Protein AF-0000000086686242 (afdb_homodimer)

Secondary structure (DSSP, 8-state):
-EEEEEEEE-HHHHHHHHHS-HHHHHHHHHHHHHHHHHTTTTEEEEEEBPPGGG-EEEE--SSSPEEEES-S-SSS-EEEEEEEEE-SSHHHHHHHHHT--SSSEEEEEEB--/-EEEEEEEE-HHHHHHHHHS-HHHHHHHHHHHHHHHHHTTTTEEEEEEBPPGGG-EEEE--SSSPEEEES-S-SSS-EEEEEEEEE-SSHHHHHHHHHT--SSSEEEEEEB--

Radius of gyration: 17.47 Å; Cα contacts (8 Å, |Δi|>4): 427; chains: 2; bounding box: 37×50×40 Å

Foldseek 3Di:
DKKKKFFKAFPVQVVVLVPDDDVRNVVLVVLQVVLCVVQVVFWPDKDFADDQQQDWDWDDPDPDIDIDGGDPDPHGIDGGMMTMGDDDDVVVVVVSVVSRRGHDDIDMDGDDD/DKKKKFFKAFPVQVVVLVPDDDVVNVVLVVLQVVLCVVQVVFWPDKDFADDQQQDWDWDDPDPDIDIDGGDPDPHGIDGGMMTMGDDDDVVVVVVSVVSRRGHDDIDMDGDDD

Organism: NCBI:txid175570

Sequence (226 aa):
MKYVLLFVETEQFAADLAAMDGPERERAYGRVQQWFMDNHDKITHHAHLMPAESATTVRLEGGEPLVTDGPFVEGKEVVSGYAEIDVADLDEALRIARSWPACPLVEIRPIASMKYVLLFVETEQFAADLAAMDGPERERAYGRVQQWFMDNHDKITHHAHLMPAESATTVRLEGGEPLVTDGPFVEGKEVVSGYAEIDVADLDEALRIARSWPACPLVEIRPIAS

Nearest PDB structures (foldseek):
  1s7i-assembly1_A-2  TM=8.341E-01  e=1.873E-09  Pseudomonas aeruginosa
  6bok-assembly1_RA  TM=3.589E-01  e=1.385E-01  Thermus thermophilus HB27
  4v4i-assembly1_k  TM=2.826E-01  e=4.259E-02  Thermus thermophilus HB27
  8bh7-assembly1_j  TM=3.728E-01  e=3.737E-01  Staphylococcus aureus subsp. aureus NCTC 8325
  6ytf-assembly1_k  TM=3.587E-01  e=4.501E-01  Acinetobacter baumannii ATCC 19606 = CIP 70.34 = JCM 6841

InterPro domains:
  IPR005545 YCII-related [PF03795] (45-108)
  IPR011008 Dimeric alpha-beta barrel [SSF54909] (1-111)

pLDDT: mean 95.78, std 5.11, range [72.69, 98.94]

Solvent-accessible surface area (backbone atoms only — not comparable to full-atom values): 12054 Å² total; per-residue (Å²): 82,46,32,33,38,38,34,27,30,37,55,65,54,53,53,53,57,68,67,43,50,70,70,57,41,49,51,54,52,45,51,50,51,48,51,49,61,76,42,43,92,35,48,79,45,70,50,44,40,48,62,63,81,62,17,34,20,39,34,54,58,86,72,69,67,46,78,41,83,22,55,77,53,86,63,57,60,43,78,41,30,38,36,31,33,55,39,88,45,66,69,54,51,48,55,56,59,70,65,58,78,68,61,44,31,36,30,39,34,45,46,56,128,81,47,32,33,39,39,34,25,29,35,56,65,55,53,51,52,57,69,67,44,50,71,71,57,40,50,52,54,52,45,50,48,52,48,51,50,61,75,40,44,91,34,47,79,46,70,50,42,39,48,61,62,81,64,18,34,18,40,34,54,58,86,72,69,67,46,78,43,82,23,56,77,54,87,63,57,61,43,79,39,29,36,36,32,33,56,41,90,45,69,68,56,51,48,56,55,59,71,65,60,78,70,61,43,31,37,31,38,33,44,48,58,127

Structure (mmCIF, N/CA/C/O backbone):
data_AF-0000000086686242-model_v1
#
loop_
_entity.id
_entity.type
_entity.pdbx_description
1 polymer 'YCII-related domain-containing protein'
#
loop_
_atom_site.group_PDB
_atom_site.id
_atom_site.type_symbol
_atom_site.label_atom_id
_atom_site.label_alt_id
_atom_site.label_comp_id
_atom_site.label_asym_id
_atom_site.label_entity_id
_atom_site.label_seq_id
_atom_site.pdbx_PDB_ins_code
_atom_site.Cartn_x
_atom_site.Cartn_y
_atom_site.Cartn_z
_atom_site.occupancy
_atom_site.B_iso_or_equiv
_atom_site.auth_seq_id
_atom_site.auth_comp_id
_atom_site.auth_asym_id
_atom_site.auth_atom_id
_atom_site.pdbx_PDB_model_num
ATOM 1 N N . MET A 1 1 ? 17.438 -6.191 6.453 1 96.75 1 MET A N 1
ATOM 2 C CA . MET A 1 1 ? 16.797 -5.02 5.871 1 96.75 1 MET A CA 1
ATOM 3 C C . MET A 1 1 ? 15.297 -5.262 5.695 1 96.75 1 MET A C 1
ATOM 5 O O . MET A 1 1 ? 14.875 -6.367 5.355 1 96.75 1 MET A O 1
ATOM 9 N N . LYS A 1 2 ? 14.609 -4.258 5.906 1 98.62 2 LYS A N 1
ATOM 10 C CA . LYS A 1 2 ? 13.156 -4.418 5.855 1 98.62 2 LYS A CA 1
ATOM 11 C C . LYS A 1 2 ? 12.586 -3.82 4.57 1 98.62 2 LYS A C 1
ATOM 13 O O . LYS A 1 2 ? 12.891 -2.678 4.223 1 98.62 2 LYS A O 1
ATOM 18 N N . TYR A 1 3 ? 11.773 -4.648 3.857 1 98.88 3 TYR A N 1
ATOM 19 C CA . TYR A 1 3 ? 11.047 -4.219 2.666 1 98.88 3 TYR A CA 1
ATOM 20 C C . TYR A 1 3 ? 9.562 -4.523 2.793 1 98.88 3 TYR A C 1
ATOM 22 O O . TYR A 1 3 ? 9.164 -5.395 3.572 1 98.88 3 TYR A O 1
ATOM 30 N N . VAL A 1 4 ? 8.852 -3.785 2.084 1 98.94 4 VAL A N 1
ATOM 31 C CA . VAL A 1 4 ? 7.477 -4.215 1.839 1 98.94 4 VAL A CA 1
ATOM 32 C C . VAL A 1 4 ? 7.316 -4.629 0.378 1 98.94 4 VAL A C 1
ATOM 34 O O . VAL A 1 4 ? 7.879 -3.996 -0.518 1 98.94 4 VAL A O 1
ATOM 37 N N . LEU A 1 5 ? 6.656 -5.727 0.17 1 98.94 5 LEU A N 1
ATOM 38 C CA . LEU A 1 5 ? 6.109 -6.117 -1.125 1 98.94 5 LEU A CA 1
ATOM 39 C C . LEU A 1 5 ? 4.66 -5.664 -1.264 1 98.94 5 LEU A C 1
ATOM 41 O O . LEU A 1 5 ? 3.785 -6.141 -0.542 1 98.94 5 LEU A O 1
ATOM 45 N N . LEU A 1 6 ? 4.402 -4.707 -2.125 1 98.81 6 LEU A N 1
ATOM 46 C CA . LEU A 1 6 ? 3.035 -4.367 -2.5 1 98.81 6 LEU A CA 1
ATOM 47 C C . LEU A 1 6 ? 2.559 -5.234 -3.662 1 98.81 6 LEU A C 1
ATOM 49 O O . LEU A 1 6 ? 3.143 -5.199 -4.746 1 98.81 6 LEU A O 1
ATOM 53 N N . PHE A 1 7 ? 1.545 -6.016 -3.393 1 98.56 7 PHE A N 1
ATOM 54 C CA . PHE A 1 7 ? 0.94 -6.82 -4.449 1 98.56 7 PHE A CA 1
ATOM 55 C C . PHE A 1 7 ? -0.099 -6.012 -5.215 1 98.56 7 PHE A C 1
ATOM 57 O O . PHE A 1 7 ? -1.036 -5.473 -4.625 1 98.56 7 PHE A O 1
ATOM 64 N N . VAL A 1 8 ? 0.08 -5.957 -6.539 1 97.25 8 VAL A N 1
ATOM 65 C CA . VAL A 1 8 ? -0.733 -5.07 -7.367 1 97.25 8 VAL A CA 1
ATOM 66 C C . VAL A 1 8 ? -1.504 -5.887 -8.398 1 97.25 8 VAL A C 1
ATOM 68 O O . VAL A 1 8 ? -0.904 -6.582 -9.227 1 97.25 8 VAL A O 1
ATOM 71 N N . GLU A 1 9 ? -2.787 -5.773 -8.312 1 95.94 9 GLU A N 1
ATOM 72 C CA . GLU A 1 9 ? -3.623 -6.484 -9.273 1 95.94 9 GLU A CA 1
ATOM 73 C C . GLU A 1 9 ? -4.113 -5.547 -10.375 1 95.94 9 GLU A C 1
ATOM 75 O O . GLU A 1 9 ? -4.133 -4.328 -10.195 1 95.94 9 GLU A O 1
ATOM 80 N N . THR A 1 10 ? -4.414 -6.141 -11.484 1 93.69 10 THR A N 1
ATOM 81 C CA . THR A 1 10 ? -5.066 -5.445 -12.594 1 93.69 10 THR A CA 1
ATOM 82 C C . THR A 1 10 ? -6.539 -5.824 -12.672 1 93.69 10 THR A C 1
ATOM 84 O O . THR A 1 10 ? -6.961 -6.828 -12.094 1 93.69 10 THR A O 1
ATOM 87 N N . GLU A 1 11 ? -7.215 -4.965 -13.43 1 92 11 GLU A N 1
ATOM 88 C CA . GLU A 1 11 ? -8.617 -5.297 -13.672 1 92 11 GLU A CA 1
ATOM 89 C C . GLU A 1 11 ? -8.758 -6.656 -14.344 1 92 11 GLU A C 1
ATOM 91 O O . GLU A 1 11 ? -9.648 -7.438 -14 1 92 11 GLU A O 1
ATOM 96 N N . GLN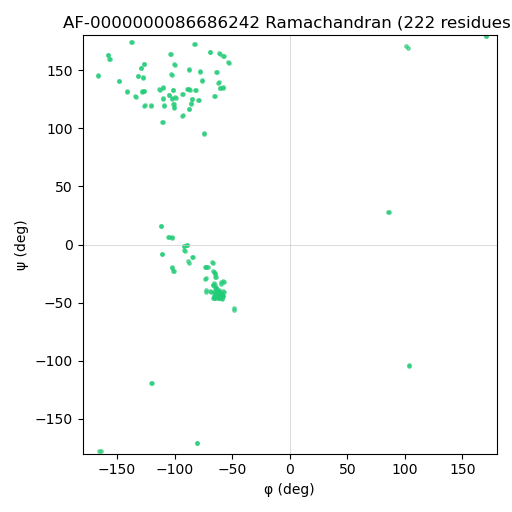 A 1 12 ? -7.91 -6.898 -15.305 1 92.56 12 GLN A N 1
ATOM 97 C CA . GLN A 1 12 ? -7.953 -8.172 -16.016 1 92.56 12 GLN A CA 1
ATOM 98 C C . GLN A 1 12 ? -7.684 -9.336 -15.062 1 92.56 12 GLN A C 1
ATOM 100 O O . GLN A 1 12 ? -8.367 -10.359 -15.125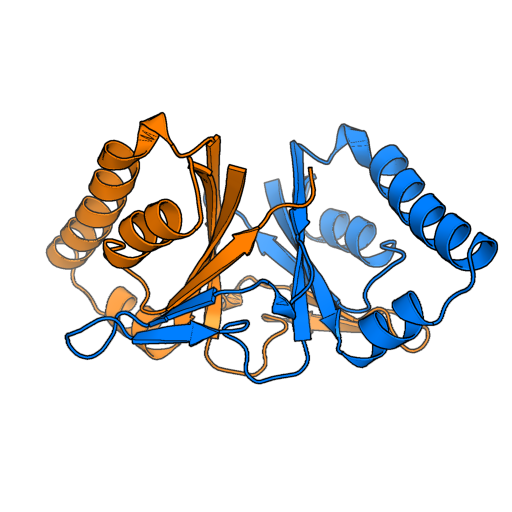 1 92.56 12 GLN A O 1
ATOM 105 N N . PHE A 1 13 ? -6.707 -9.211 -14.234 1 94.31 13 PHE A N 1
ATOM 106 C CA . PHE A 1 13 ? -6.402 -10.266 -13.281 1 94.31 13 PHE A CA 1
ATOM 107 C C . PHE A 1 13 ? -7.602 -10.547 -12.383 1 94.31 13 PHE A C 1
ATOM 109 O O . PHE A 1 13 ? -7.965 -11.711 -12.172 1 94.31 13 PHE A O 1
ATOM 116 N N . ALA A 1 14 ? -8.172 -9.5 -11.883 1 93.56 14 ALA A N 1
ATOM 117 C CA . ALA A 1 14 ? -9.336 -9.648 -11.023 1 93.56 14 ALA A CA 1
ATOM 118 C C . ALA A 1 14 ? -10.477 -10.352 -11.75 1 93.56 14 ALA A C 1
ATOM 120 O O . ALA A 1 14 ? -11.141 -11.219 -11.188 1 93.56 14 ALA A O 1
ATOM 121 N N . ALA A 1 15 ? -10.695 -9.984 -12.945 1 93.88 15 ALA A N 1
ATOM 122 C CA . ALA A 1 15 ? -11.742 -10.586 -13.766 1 93.88 15 ALA A CA 1
ATOM 123 C 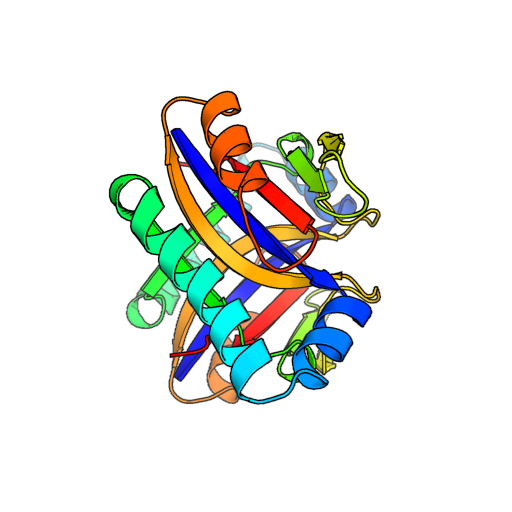C . ALA A 1 15 ? -11.469 -12.062 -14.016 1 93.88 15 ALA A C 1
ATOM 125 O O . ALA A 1 15 ? -12.375 -12.891 -13.961 1 93.88 15 ALA A O 1
ATOM 126 N N . ASP A 1 16 ? -10.234 -12.359 -14.312 1 95.44 16 ASP A N 1
ATOM 127 C CA . ASP A 1 16 ? -9.844 -13.75 -14.555 1 95.44 16 ASP A CA 1
ATOM 128 C C . ASP A 1 16 ? -10.047 -14.602 -13.305 1 95.44 16 ASP A C 1
ATOM 130 O O . ASP A 1 16 ? -10.547 -15.727 -13.398 1 95.44 16 ASP A O 1
ATOM 134 N N . LEU A 1 17 ? -9.648 -14.055 -12.195 1 94.69 17 LEU A N 1
ATOM 135 C CA . LEU A 1 17 ? -9.812 -14.773 -10.938 1 94.69 17 LEU A CA 1
ATOM 136 C C . LEU A 1 17 ? -11.289 -15.031 -10.648 1 94.69 17 LEU A C 1
ATOM 138 O O . LEU A 1 17 ? -11.664 -16.125 -10.242 1 94.69 17 LEU A O 1
ATOM 142 N N . ALA A 1 18 ? -12.094 -14.062 -10.875 1 92.56 18 ALA A N 1
ATOM 143 C CA . ALA A 1 18 ? -13.531 -14.164 -10.633 1 92.56 18 ALA A CA 1
ATOM 144 C C . ALA A 1 18 ? -14.172 -15.188 -11.562 1 92.56 18 ALA A C 1
ATOM 146 O O . ALA A 1 18 ? -15.18 -15.805 -11.211 1 92.56 18 ALA A O 1
ATOM 147 N N . ALA A 1 19 ? -13.57 -15.43 -12.68 1 96.62 19 ALA A N 1
ATOM 148 C CA . ALA A 1 19 ? -14.141 -16.297 -13.703 1 96.62 19 ALA A CA 1
ATOM 149 C C . ALA A 1 19 ? -13.75 -17.75 -13.469 1 96.62 19 ALA A C 1
ATOM 151 O O . ALA A 1 19 ? -14.312 -18.672 -14.078 1 96.62 19 ALA A O 1
ATOM 152 N N . MET A 1 20 ? -12.789 -17.938 -12.633 1 96.06 20 MET A N 1
ATOM 153 C CA . MET A 1 20 ? -12.344 -19.297 -12.344 1 96.06 20 MET A CA 1
ATOM 154 C C . MET A 1 20 ? -13.453 -20.094 -11.672 1 96.06 20 MET A C 1
ATOM 156 O O . MET A 1 20 ? -14.211 -19.562 -10.859 1 96.06 20 MET A O 1
ATOM 160 N N . ASP A 1 21 ? -13.438 -21.438 -11.953 1 96.62 21 ASP A N 1
ATOM 161 C CA . ASP A 1 21 ? -14.359 -22.312 -11.219 1 96.62 21 ASP A CA 1
ATOM 162 C C . ASP A 1 21 ? -13.781 -22.688 -9.859 1 96.62 21 ASP A C 1
ATOM 164 O O . ASP A 1 21 ? -12.656 -22.328 -9.531 1 96.62 21 ASP A O 1
ATOM 168 N N . GLY A 1 22 ? -14.602 -23.344 -9.078 1 94.81 22 GLY A N 1
ATOM 169 C CA . GLY A 1 22 ? -14.258 -23.688 -7.707 1 94.81 22 GLY A CA 1
ATOM 170 C C . GLY A 1 22 ? -12.891 -24.328 -7.578 1 94.81 22 GLY A C 1
ATOM 171 O O . GLY A 1 22 ? -12.008 -23.797 -6.914 1 94.81 22 GLY A O 1
ATOM 172 N N . PRO A 1 23 ? -12.672 -25.406 -8.289 1 97.06 23 PRO A N 1
ATOM 173 C CA . PRO A 1 23 ? -11.391 -26.109 -8.172 1 97.06 23 PRO A CA 1
ATOM 174 C C . PRO A 1 23 ? -10.211 -25.25 -8.625 1 97.06 23 PRO A C 1
ATOM 176 O O . PRO A 1 23 ? -9.148 -25.266 -7.996 1 97.06 23 PRO A O 1
ATOM 179 N N . GLU A 1 24 ? -10.352 -24.5 -9.742 1 95.88 24 GLU A N 1
ATOM 180 C CA . GLU A 1 24 ? -9.297 -23.625 -10.227 1 95.88 24 GLU A CA 1
ATOM 181 C C . GLU A 1 24 ? -8.969 -22.531 -9.211 1 95.88 24 GLU A C 1
ATOM 183 O O . GLU A 1 24 ? -7.805 -22.219 -8.992 1 95.88 24 GLU A O 1
ATOM 188 N N . ARG A 1 25 ? -10.023 -21.984 -8.734 1 95.12 25 ARG A N 1
ATOM 189 C CA . ARG A 1 25 ? -9.859 -20.922 -7.742 1 95.12 25 ARG A CA 1
ATOM 190 C C . ARG A 1 25 ? -9.164 -21.453 -6.488 1 95.12 25 ARG A C 1
ATOM 192 O O . ARG A 1 25 ? -8.289 -20.781 -5.934 1 95.12 25 ARG A O 1
ATOM 199 N N . GLU A 1 26 ? -9.492 -22.594 -6.055 1 96.81 26 GLU A N 1
ATOM 200 C CA . GLU A 1 26 ? -8.859 -23.219 -4.898 1 96.81 26 GLU A CA 1
ATOM 201 C C . GLU A 1 26 ? -7.371 -23.469 -5.141 1 96.81 26 GLU A C 1
ATOM 203 O O . GLU A 1 26 ? -6.551 -23.281 -4.242 1 96.81 26 GLU A O 1
ATOM 208 N N . ARG A 1 27 ? -7.09 -23.938 -6.312 1 97.06 27 ARG A N 1
ATOM 209 C CA . ARG A 1 27 ? -5.691 -24.156 -6.66 1 97.06 27 ARG A CA 1
ATOM 210 C C . ARG A 1 27 ? -4.906 -22.844 -6.641 1 97.06 27 ARG A C 1
ATOM 212 O O . ARG A 1 27 ? -3.77 -22.812 -6.168 1 97.06 27 ARG A O 1
ATOM 219 N N . ALA A 1 28 ? -5.508 -21.828 -7.168 1 95.94 28 ALA A N 1
ATOM 220 C CA . ALA A 1 28 ? -4.863 -20.531 -7.184 1 95.94 28 ALA A CA 1
ATOM 221 C C . ALA A 1 28 ? -4.582 -20.031 -5.766 1 95.94 28 ALA A C 1
ATOM 223 O O . ALA A 1 28 ? -3.471 -19.594 -5.457 1 95.94 28 ALA A O 1
ATOM 224 N N . TYR A 1 29 ? -5.551 -20.141 -4.898 1 96.25 29 TYR A N 1
ATOM 225 C CA . TYR A 1 29 ? -5.395 -19.734 -3.506 1 96.25 29 TYR A CA 1
ATOM 226 C C . TYR A 1 29 ? -4.398 -20.625 -2.781 1 96.25 29 TYR A C 1
ATOM 228 O O . TYR A 1 29 ? -3.668 -20.172 -1.898 1 96.25 29 TYR A O 1
ATOM 236 N N . GLY A 1 30 ? -4.418 -21.859 -3.16 1 98.06 30 GLY A N 1
ATOM 237 C CA . GLY A 1 30 ? -3.449 -22.781 -2.596 1 98.06 30 GLY A CA 1
ATOM 238 C C . GLY A 1 30 ? -2.012 -22.391 -2.891 1 98.06 30 GLY A C 1
ATOM 239 O O . GLY A 1 30 ? -1.141 -22.531 -2.029 1 98.06 30 GLY A O 1
ATOM 240 N N . ARG A 1 31 ? -1.694 -21.969 -4.09 1 98 31 ARG A N 1
ATOM 241 C CA . ARG A 1 31 ? -0.352 -21.531 -4.457 1 98 31 ARG A CA 1
ATOM 242 C C . ARG A 1 31 ? 0.078 -20.328 -3.623 1 98 31 ARG A C 1
ATOM 244 O O . ARG A 1 31 ? 1.24 -20.234 -3.227 1 98 31 ARG A O 1
ATOM 251 N N . VAL A 1 32 ? -0.871 -19.438 -3.4 1 98.19 32 VAL A N 1
ATOM 252 C CA . VAL A 1 32 ? -0.593 -18.266 -2.576 1 98.19 32 VAL A CA 1
ATOM 253 C C . VAL A 1 32 ? -0.283 -18.703 -1.146 1 98.19 32 VAL A C 1
ATOM 255 O O . VAL A 1 32 ? 0.692 -18.234 -0.549 1 98.19 32 VAL A O 1
ATOM 258 N N . GLN A 1 33 ? -1.076 -19.562 -0.642 1 98.06 33 GLN A N 1
ATOM 259 C CA . GLN A 1 33 ? -0.851 -20.062 0.708 1 98.06 33 GLN A CA 1
ATOM 260 C C . GLN A 1 33 ? 0.512 -20.75 0.82 1 98.06 33 GLN A C 1
ATOM 262 O O . GLN A 1 33 ? 1.229 -20.547 1.803 1 98.06 33 GLN A O 1
ATOM 267 N N . GLN A 1 34 ? 0.814 -21.562 -0.148 1 98.69 34 GLN A N 1
ATOM 268 C CA . GLN A 1 34 ? 2.107 -22.234 -0.152 1 98.69 34 GLN A CA 1
ATOM 269 C C . GLN A 1 34 ? 3.254 -21.234 -0.196 1 98.69 34 GLN A C 1
ATOM 271 O O . GLN A 1 34 ? 4.281 -21.422 0.457 1 98.69 34 GLN A O 1
ATOM 276 N N . TRP A 1 35 ? 3.121 -20.234 -0.983 1 98.75 35 TRP A N 1
ATOM 277 C CA . TRP A 1 35 ? 4.141 -19.203 -1.077 1 98.75 35 TRP A CA 1
ATOM 278 C C . TRP A 1 35 ? 4.387 -18.547 0.282 1 98.75 35 TRP A C 1
ATOM 280 O O . TRP A 1 35 ? 5.535 -18.344 0.681 1 98.75 35 TRP A O 1
ATOM 290 N N . PHE A 1 36 ? 3.342 -18.219 1.044 1 98.62 36 PHE A N 1
ATOM 291 C CA . PHE A 1 36 ? 3.482 -17.641 2.371 1 98.62 36 PHE A CA 1
ATOM 292 C C . PHE A 1 36 ? 4.156 -18.609 3.326 1 98.62 36 PHE A C 1
ATOM 294 O O . PHE A 1 36 ? 4.977 -18.219 4.156 1 98.62 36 PHE A O 1
ATOM 301 N N . MET A 1 37 ? 3.801 -19.844 3.148 1 98.56 37 MET A N 1
ATOM 302 C CA . MET A 1 37 ? 4.422 -20.859 3.988 1 98.56 37 MET A CA 1
ATOM 303 C C . MET A 1 37 ? 5.91 -20.969 3.686 1 98.56 37 MET A C 1
ATOM 305 O O . MET A 1 37 ? 6.73 -21.047 4.602 1 98.56 37 MET A O 1
ATOM 309 N N . ASP A 1 38 ? 6.254 -20.984 2.477 1 98.56 38 ASP A N 1
ATOM 310 C CA . ASP A 1 38 ? 7.641 -21.141 2.043 1 98.56 38 ASP A CA 1
ATOM 311 C C . ASP A 1 38 ? 8.492 -19.969 2.496 1 98.56 38 ASP A C 1
ATOM 313 O O . ASP A 1 38 ? 9.711 -20.094 2.668 1 98.56 38 ASP A O 1
ATOM 317 N N . ASN A 1 39 ? 7.895 -18.844 2.648 1 98.69 39 ASN A N 1
ATOM 318 C CA . ASN A 1 39 ? 8.648 -17.641 2.98 1 98.69 39 ASN A CA 1
ATOM 319 C C . ASN A 1 39 ? 8.328 -17.156 4.391 1 98.69 39 ASN A C 1
ATOM 321 O O . ASN A 1 39 ? 8.633 -16 4.742 1 98.69 39 ASN A O 1
ATOM 325 N N . HIS A 1 40 ? 7.73 -17.969 5.199 1 98.5 40 HIS A N 1
ATOM 326 C CA . HIS A 1 40 ? 7.18 -17.594 6.496 1 98.5 40 HIS A CA 1
ATOM 327 C C . HIS A 1 40 ? 8.266 -17.031 7.414 1 98.5 40 HIS A C 1
ATOM 329 O O . HIS A 1 40 ? 8 -16.156 8.234 1 98.5 40 HIS A O 1
ATOM 335 N N . ASP A 1 41 ? 9.453 -17.516 7.309 1 98.5 41 ASP A N 1
ATOM 336 C CA . ASP A 1 41 ? 10.539 -17.109 8.203 1 98.5 41 ASP A CA 1
ATOM 337 C C . ASP A 1 41 ? 11.008 -15.688 7.883 1 98.5 41 ASP A C 1
ATOM 339 O O . ASP A 1 41 ? 11.68 -15.055 8.695 1 98.5 41 ASP A O 1
ATOM 343 N N . LYS A 1 42 ? 10.703 -15.219 6.707 1 98.69 42 LYS A N 1
ATOM 344 C CA . LYS A 1 42 ? 11.141 -13.891 6.277 1 98.69 42 LYS A CA 1
ATOM 345 C C . LYS A 1 42 ? 10 -12.883 6.391 1 98.69 42 LYS A C 1
ATOM 347 O O . LYS A 1 42 ? 10.234 -11.672 6.367 1 98.69 42 LYS A O 1
ATOM 352 N N . ILE A 1 43 ? 8.758 -13.305 6.391 1 98.81 43 ILE A N 1
ATOM 353 C CA . ILE A 1 43 ? 7.59 -12.43 6.414 1 98.81 43 ILE A CA 1
ATOM 354 C C . ILE A 1 43 ? 7.25 -12.062 7.855 1 98.81 43 ILE A C 1
ATOM 356 O O . ILE A 1 43 ? 6.945 -12.93 8.672 1 98.81 43 ILE A O 1
ATOM 360 N N . THR A 1 44 ? 7.254 -10.773 8.141 1 98.62 44 THR A N 1
ATOM 361 C CA . THR A 1 44 ? 7.051 -10.312 9.508 1 98.62 44 THR A CA 1
ATOM 362 C C . THR A 1 44 ? 5.625 -9.797 9.695 1 98.62 44 THR A C 1
ATOM 364 O O . THR A 1 44 ? 5.156 -9.656 10.828 1 98.62 44 THR A O 1
ATOM 367 N N . HIS A 1 45 ? 4.953 -9.477 8.633 1 98.56 45 HIS A N 1
ATOM 368 C CA . HIS A 1 45 ? 3.588 -8.961 8.641 1 98.56 45 HIS A CA 1
ATOM 369 C C . HIS A 1 45 ? 2.982 -8.992 7.238 1 98.56 45 HIS A C 1
ATOM 371 O O . HIS A 1 45 ? 3.699 -8.852 6.246 1 98.56 45 HIS A O 1
ATOM 377 N N . HIS A 1 46 ? 1.737 -9.234 7.152 1 98.62 46 HIS A N 1
ATOM 378 C CA . HIS A 1 46 ? 1.082 -9.164 5.852 1 98.62 46 HIS A CA 1
ATOM 379 C C . HIS A 1 46 ? -0.416 -8.922 6 1 98.62 46 HIS A C 1
ATOM 381 O O . HIS A 1 46 ? -0.98 -9.133 7.074 1 98.62 46 HIS A O 1
ATOM 387 N N . ALA A 1 47 ? -1.036 -8.438 4.926 1 98.5 47 ALA A N 1
ATOM 388 C CA . ALA A 1 47 ? -2.482 -8.234 4.879 1 98.5 47 ALA A CA 1
ATOM 389 C C . ALA A 1 47 ? -3.016 -8.438 3.461 1 98.5 47 ALA A C 1
ATOM 391 O O . ALA A 1 47 ? -2.346 -8.094 2.484 1 98.5 47 ALA A O 1
ATOM 392 N N . HIS A 1 48 ? -4.121 -9.023 3.369 1 98.31 48 HIS A N 1
ATOM 393 C CA . HIS A 1 48 ? -4.922 -9.117 2.156 1 98.31 48 HIS A CA 1
ATOM 394 C C . HIS A 1 48 ? -6.074 -8.117 2.176 1 98.31 48 HIS A C 1
ATOM 396 O O . HIS A 1 48 ? -6.781 -8 3.178 1 98.31 48 HIS A O 1
ATOM 402 N N . LEU A 1 49 ? -6.238 -7.418 1.071 1 98.25 49 LEU A N 1
ATOM 403 C CA . LEU A 1 49 ? -7.238 -6.355 1.032 1 98.25 49 LEU A CA 1
ATOM 404 C C . LEU A 1 49 ? -8.477 -6.805 0.267 1 98.25 49 LEU A C 1
ATOM 406 O O . LEU A 1 49 ? -8.375 -7.582 -0.683 1 98.25 49 LEU A O 1
ATOM 410 N N . MET A 1 50 ? -9.656 -6.297 0.707 1 97.25 50 MET A N 1
ATOM 411 C CA . MET A 1 50 ? -10.883 -6.527 -0.051 1 97.25 50 MET A CA 1
ATOM 412 C C . MET A 1 50 ? -10.773 -5.926 -1.449 1 97.25 50 MET A C 1
ATOM 414 O O . MET A 1 50 ? -9.898 -5.105 -1.712 1 97.25 50 MET A O 1
ATOM 418 N N . PRO A 1 51 ? -11.617 -6.289 -2.338 1 94.88 51 PRO A N 1
ATOM 419 C CA . PRO A 1 51 ? -11.516 -5.848 -3.73 1 94.88 51 PRO A CA 1
ATOM 420 C C . PRO A 1 51 ? -11.531 -4.328 -3.871 1 94.88 51 PRO A C 1
ATOM 422 O O . PRO A 1 51 ? -12 -3.625 -2.967 1 94.88 51 PRO A O 1
ATOM 425 N N . ALA A 1 52 ? -11.086 -3.855 -4.996 1 95 52 ALA A N 1
ATOM 426 C CA . ALA A 1 52 ? -10.898 -2.436 -5.293 1 95 52 ALA A CA 1
ATOM 427 C C . ALA A 1 52 ? -12.195 -1.662 -5.117 1 95 52 ALA A C 1
ATOM 429 O O . ALA A 1 52 ? -12.188 -0.497 -4.715 1 95 52 ALA A O 1
ATOM 430 N N . GLU A 1 53 ? -13.281 -2.316 -5.391 1 93.75 53 GLU A N 1
ATOM 431 C CA . GLU A 1 53 ? -14.586 -1.661 -5.332 1 93.75 53 GLU A CA 1
ATOM 432 C C . GLU A 1 53 ? -14.945 -1.276 -3.898 1 93.75 53 GLU A C 1
ATOM 434 O O . GLU A 1 53 ? -15.836 -0.456 -3.678 1 93.75 53 GLU A O 1
ATOM 439 N N . SER A 1 54 ? -14.273 -1.824 -2.936 1 96.56 54 SER A N 1
ATOM 440 C CA . SER A 1 54 ? -14.555 -1.539 -1.531 1 96.56 54 SER A CA 1
ATOM 441 C C . SER A 1 54 ? -13.75 -0.343 -1.039 1 96.56 54 SER A C 1
ATOM 443 O O . SER A 1 54 ? -13.906 0.093 0.103 1 96.56 54 SER A O 1
ATOM 445 N N . ALA A 1 55 ? -12.945 0.234 -1.874 1 97.69 55 ALA A N 1
ATOM 446 C CA . ALA A 1 55 ? -12.055 1.322 -1.484 1 97.69 55 ALA A CA 1
ATOM 447 C C . ALA A 1 55 ? -12.82 2.641 -1.368 1 97.69 55 ALA A C 1
ATOM 449 O O . ALA A 1 55 ? -13.805 2.859 -2.074 1 97.69 55 ALA A O 1
ATOM 450 N N . THR A 1 56 ? -12.383 3.477 -0.5 1 98.38 56 THR A N 1
ATOM 451 C CA . THR A 1 56 ? -12.742 4.887 -0.385 1 98.38 56 THR A CA 1
ATOM 452 C C . THR A 1 56 ? -11.492 5.762 -0.378 1 98.38 56 THR A C 1
ATOM 454 O O . THR A 1 56 ? -10.523 5.473 0.331 1 98.38 56 THR A O 1
ATOM 457 N N . THR A 1 57 ? -11.508 6.785 -1.18 1 97.75 57 THR A N 1
ATOM 458 C CA . THR A 1 57 ? -10.359 7.68 -1.231 1 97.75 57 THR A CA 1
ATOM 459 C C . THR A 1 57 ? -10.719 9.055 -0.684 1 97.75 57 THR A C 1
ATOM 461 O O . THR A 1 57 ? -11.781 9.594 -1.001 1 97.75 57 THR A O 1
ATOM 464 N N . VAL A 1 58 ? -9.859 9.562 0.171 1 98.25 58 VAL A N 1
ATOM 465 C CA . VAL A 1 58 ? -9.969 10.898 0.739 1 98.25 58 VAL A CA 1
ATOM 466 C C . VAL A 1 58 ? -8.883 11.805 0.153 1 98.25 58 VAL A C 1
ATOM 468 O O . VAL A 1 58 ? -7.691 11.508 0.278 1 98.25 58 VAL A O 1
ATOM 471 N N . ARG A 1 59 ? -9.297 12.867 -0.507 1 96.81 59 ARG A N 1
ATOM 472 C CA . ARG A 1 59 ? -8.375 13.891 -0.979 1 96.81 59 ARG A CA 1
ATOM 473 C C . ARG A 1 59 ? -8.391 15.109 -0.06 1 96.81 59 ARG A C 1
ATOM 475 O O . ARG A 1 59 ? -9.438 15.727 0.142 1 96.81 59 ARG A O 1
ATOM 482 N N . LEU A 1 60 ? -7.262 15.438 0.499 1 96.38 60 LEU A N 1
ATOM 483 C CA . LEU A 1 60 ? -7.148 16.422 1.577 1 96.38 60 LEU A CA 1
ATOM 484 C C . LEU A 1 60 ? -6.648 17.75 1.048 1 96.38 60 LEU A C 1
ATOM 486 O O . LEU A 1 60 ? -6.523 18.719 1.807 1 96.38 60 LEU A O 1
ATOM 490 N N . GLU A 1 61 ? -6.508 17.906 -0.197 1 84.44 61 GLU A N 1
ATOM 491 C CA . GLU A 1 61 ? -6.078 19.188 -0.751 1 84.44 61 GLU A CA 1
ATOM 492 C C . GLU A 1 61 ? -7.27 20.109 -0.999 1 84.44 61 GLU A C 1
ATOM 494 O O . GLU A 1 61 ? -8.375 19.641 -1.286 1 84.44 61 GLU A O 1
ATOM 499 N N . GLY A 1 62 ? -7.027 21.422 -0.912 1 75.31 62 GLY A N 1
ATOM 500 C CA . GLY A 1 62 ? -7.973 22.406 -1.416 1 75.31 62 GLY A CA 1
ATOM 501 C C . GLY A 1 62 ? -9.062 22.766 -0.417 1 75.31 62 GLY A C 1
ATOM 502 O O . GLY A 1 62 ? -10.172 23.125 -0.805 1 75.31 62 GLY A O 1
ATOM 503 N N . GLY A 1 63 ? -8.867 22.688 0.818 1 81.75 63 GLY A N 1
ATOM 504 C CA . GLY A 1 63 ? -9.898 23.094 1.76 1 81.75 63 GLY A CA 1
ATOM 505 C C . GLY A 1 63 ? -10.617 21.922 2.4 1 81.75 63 GLY A C 1
ATOM 506 O O . GLY A 1 63 ? -9.992 21.094 3.068 1 81.75 63 GLY A O 1
ATOM 507 N N . GLU A 1 64 ? -11.938 21.688 1.882 1 89.81 64 GLU A N 1
ATOM 508 C CA . GLU A 1 64 ? -12.703 20.578 2.445 1 89.81 64 GLU A CA 1
ATOM 509 C C . GLU A 1 64 ? -12.305 19.25 1.814 1 89.81 64 GLU A C 1
ATOM 511 O O . GLU A 1 64 ? -12.18 19.156 0.591 1 89.81 64 GLU A O 1
ATOM 516 N N . PRO A 1 65 ? -12.086 18.281 2.633 1 95.5 65 PRO A N 1
ATOM 517 C CA . PRO A 1 65 ? -11.734 16.984 2.082 1 95.5 65 PRO A CA 1
ATOM 518 C C . PRO A 1 65 ? -12.797 16.438 1.128 1 95.5 65 PRO A C 1
ATOM 520 O O . PRO A 1 65 ? -13.992 16.578 1.386 1 95.5 65 PRO A O 1
ATOM 523 N N . LEU A 1 66 ? -12.367 15.906 0.008 1 95.94 66 LEU A N 1
ATOM 524 C CA . LEU A 1 66 ? -13.234 15.234 -0.956 1 95.94 66 LEU A CA 1
ATOM 525 C C . LEU A 1 66 ? -13.156 13.727 -0.792 1 95.94 66 LEU A C 1
ATOM 527 O O . LEU A 1 66 ? -12.07 13.148 -0.811 1 95.94 66 LEU A O 1
ATOM 531 N N . VAL A 1 67 ? -14.32 13.094 -0.635 1 97.31 67 VAL A N 1
ATOM 532 C CA . VAL A 1 67 ? -14.398 11.648 -0.467 1 97.31 67 VAL A CA 1
ATOM 533 C C . VAL A 1 67 ? -15.023 11.016 -1.709 1 97.31 67 VAL A C 1
ATOM 535 O O . VAL A 1 67 ? -16.109 11.422 -2.143 1 97.31 67 VAL A O 1
ATOM 538 N N . THR A 1 68 ? -14.336 10.047 -2.309 1 96.5 68 THR A N 1
ATOM 539 C CA . THR A 1 68 ? -14.859 9.359 -3.484 1 96.5 68 THR A CA 1
ATOM 540 C C . THR A 1 68 ? -14.789 7.848 -3.299 1 96.5 68 THR A C 1
ATOM 542 O O . THR A 1 68 ? -13.93 7.344 -2.578 1 96.5 68 THR A O 1
ATOM 545 N N . ASP A 1 69 ? -15.703 7.254 -3.98 1 96.12 69 ASP A N 1
ATOM 546 C CA . ASP A 1 69 ? -15.656 5.797 -3.994 1 96.12 69 ASP A CA 1
ATOM 547 C C . ASP A 1 69 ? -14.555 5.289 -4.922 1 96.12 69 ASP A C 1
ATOM 549 O O . ASP A 1 69 ? -14.328 5.855 -5.992 1 96.12 69 ASP A O 1
ATOM 553 N N . GLY A 1 70 ? -13.891 4.238 -4.48 1 95.88 70 GLY A N 1
ATOM 554 C CA . GLY A 1 70 ? -12.906 3.6 -5.336 1 95.88 70 GLY A CA 1
ATOM 555 C C . GLY A 1 70 ? -11.477 3.961 -4.973 1 95.88 70 GLY A C 1
ATOM 556 O O . GLY A 1 70 ? -11.242 4.828 -4.129 1 95.88 70 GLY A O 1
ATOM 557 N N . PRO A 1 71 ? -10.531 3.299 -5.52 1 95.5 71 PRO A N 1
ATOM 558 C CA . PRO A 1 71 ? -9.117 3.525 -5.234 1 95.5 71 PRO A CA 1
ATOM 559 C C . PRO A 1 71 ? -8.617 4.867 -5.77 1 95.5 71 PRO A C 1
ATOM 561 O O . PRO A 1 71 ? -9.289 5.508 -6.578 1 95.5 71 PRO A O 1
ATOM 564 N N . PHE A 1 72 ? -7.465 5.238 -5.285 1 92.5 72 PHE A N 1
ATOM 565 C CA . PHE A 1 72 ? -6.906 6.535 -5.648 1 92.5 72 PHE A CA 1
ATOM 566 C C . PHE A 1 72 ? -6.406 6.523 -7.09 1 92.5 72 PHE A C 1
ATOM 568 O O . PHE A 1 72 ? -6.344 7.57 -7.738 1 92.5 72 PHE A O 1
ATOM 575 N N . VAL A 1 73 ? -6.008 5.316 -7.484 1 85.88 73 VAL A N 1
ATOM 576 C CA . VAL A 1 73 ? -5.484 5.199 -8.844 1 85.88 73 VAL A CA 1
ATOM 577 C C . VAL A 1 73 ? -6.641 5.141 -9.836 1 85.88 73 VAL A C 1
ATOM 579 O O . VAL A 1 73 ? -7.582 4.363 -9.664 1 85.88 73 VAL A O 1
ATOM 582 N N . GLU A 1 74 ? -6.59 6.02 -10.719 1 75.44 74 GLU A N 1
ATOM 583 C CA . GLU A 1 74 ? -7.586 6.012 -11.789 1 75.44 74 GLU A CA 1
ATOM 584 C C . GLU A 1 74 ? -7.352 4.848 -12.75 1 75.44 74 GLU A C 1
ATOM 586 O O . GLU A 1 74 ? -8.289 4.363 -13.383 1 75.44 74 GLU A O 1
ATOM 591 N N . GLY A 1 75 ? -6.16 4.289 -12.75 1 72.69 75 GLY A N 1
ATOM 592 C CA . GLY A 1 75 ? -5.844 3.184 -13.633 1 72.69 75 GLY A CA 1
ATOM 593 C C . GLY A 1 75 ? -6.344 1.846 -13.125 1 72.69 75 GLY A C 1
ATOM 594 O O . GLY A 1 75 ? -7.203 1.795 -12.242 1 72.69 75 GLY A O 1
ATOM 595 N N . LYS A 1 76 ? -5.879 0.829 -13.852 1 79.25 76 LYS A N 1
ATOM 596 C CA . LYS A 1 76 ? -6.391 -0.521 -13.633 1 79.25 76 LYS A CA 1
ATOM 597 C C . LYS A 1 76 ? -5.543 -1.267 -12.609 1 79.25 76 LYS A C 1
ATOM 599 O O . LYS A 1 76 ? -5.91 -2.359 -12.172 1 79.25 76 LYS A O 1
ATOM 604 N N . GLU A 1 77 ? -4.473 -0.636 -12.188 1 91.25 77 GLU A N 1
ATOM 605 C CA . GLU A 1 77 ? -3.58 -1.317 -11.258 1 91.25 77 GLU A CA 1
ATOM 606 C C . GLU A 1 77 ? -3.811 -0.839 -9.828 1 91.25 77 GLU A C 1
ATOM 608 O O . GLU A 1 77 ? -3.656 0.348 -9.531 1 91.25 77 GLU A O 1
ATOM 613 N N . VAL A 1 78 ? -4.23 -1.725 -8.906 1 95 78 VAL A N 1
ATOM 614 C CA . VAL A 1 78 ? -4.547 -1.348 -7.531 1 95 78 VAL A CA 1
ATOM 615 C C . VAL A 1 78 ? -3.859 -2.307 -6.562 1 95 78 VAL A C 1
ATOM 617 O O . VAL A 1 78 ? -3.697 -3.492 -6.859 1 95 78 VAL A O 1
ATOM 620 N N . VAL A 1 79 ? -3.439 -1.763 -5.445 1 97.25 79 VAL A N 1
ATOM 621 C CA . VAL A 1 79 ? -2.854 -2.605 -4.406 1 97.25 79 VAL A CA 1
ATOM 622 C C . VAL A 1 79 ? -3.908 -3.564 -3.863 1 97.25 79 VAL A C 1
ATOM 624 O O . VAL A 1 79 ? -4.992 -3.139 -3.457 1 97.25 79 VAL A O 1
ATOM 627 N N . SER A 1 80 ? -3.561 -4.836 -3.863 1 97.25 80 SER A N 1
ATOM 628 C CA . SER A 1 80 ? -4.496 -5.852 -3.395 1 97.25 80 SER A CA 1
ATOM 629 C C . SER A 1 80 ? -4.035 -6.465 -2.076 1 97.25 80 SER A C 1
ATOM 631 O O . SER A 1 80 ? -4.77 -7.227 -1.448 1 97.25 80 SER A O 1
ATOM 633 N N . GLY A 1 81 ? -2.84 -6.164 -1.619 1 98.38 81 GLY A N 1
ATOM 634 C CA . GLY A 1 81 ? -2.232 -6.637 -0.386 1 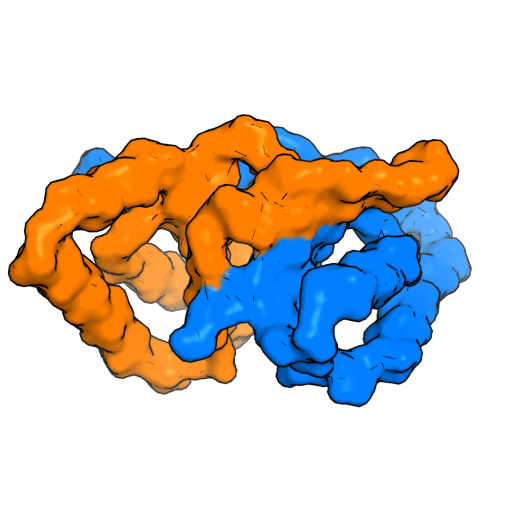98.38 81 GLY A CA 1
ATOM 635 C C . GLY A 1 81 ? -0.76 -6.289 -0.274 1 98.38 81 GLY A C 1
ATOM 636 O O . GLY A 1 81 ? -0.214 -5.594 -1.136 1 98.38 81 GLY A O 1
ATOM 637 N N . TYR A 1 82 ? -0.251 -6.719 0.838 1 98.88 82 TYR A N 1
ATOM 638 C CA . TYR A 1 82 ? 1.175 -6.469 1.02 1 98.88 82 TYR A CA 1
ATOM 639 C C . TYR A 1 82 ? 1.772 -7.438 2.033 1 98.88 82 TYR A C 1
ATOM 641 O O . TYR A 1 82 ? 1.046 -8.055 2.814 1 98.88 82 TYR A O 1
ATOM 649 N N . ALA A 1 83 ? 3.055 -7.531 2.018 1 98.94 83 ALA A N 1
ATOM 650 C CA . ALA A 1 83 ? 3.844 -8.289 2.986 1 98.94 83 ALA A CA 1
ATOM 651 C C . ALA A 1 83 ? 5.137 -7.559 3.336 1 98.94 83 ALA A C 1
ATOM 653 O O . ALA A 1 83 ? 5.836 -7.062 2.451 1 98.94 83 ALA A O 1
ATOM 654 N N . GLU A 1 84 ? 5.355 -7.484 4.613 1 98.88 84 GLU A N 1
ATOM 655 C CA . GLU A 1 84 ? 6.652 -7.004 5.086 1 98.88 84 GLU A CA 1
ATOM 656 C C . GLU A 1 84 ? 7.645 -8.156 5.238 1 98.88 84 GLU A C 1
ATOM 658 O O . GLU A 1 84 ? 7.312 -9.195 5.805 1 98.88 84 GLU A O 1
ATOM 663 N N . ILE A 1 85 ? 8.852 -7.906 4.715 1 98.88 85 ILE A N 1
ATOM 664 C CA . ILE A 1 85 ? 9.859 -8.953 4.805 1 98.88 85 ILE A CA 1
ATOM 665 C C . ILE A 1 85 ? 11.141 -8.391 5.43 1 98.88 85 ILE A C 1
ATOM 667 O O . ILE A 1 85 ? 11.414 -7.195 5.312 1 98.88 85 ILE A O 1
ATOM 671 N N . ASP A 1 86 ? 11.781 -9.172 6.203 1 98.75 86 ASP A N 1
ATOM 672 C CA . ASP A 1 86 ? 13.109 -8.906 6.75 1 98.75 86 ASP A CA 1
ATOM 673 C C . ASP A 1 86 ? 14.156 -9.828 6.129 1 98.75 86 ASP A C 1
ATOM 675 O O . ASP A 1 86 ? 14.188 -11.023 6.43 1 98.75 86 ASP A O 1
ATOM 679 N N . VAL A 1 87 ? 15.023 -9.289 5.191 1 98.69 87 VAL A N 1
ATOM 680 C CA . VAL A 1 87 ? 15.945 -10.07 4.375 1 98.69 87 VAL A CA 1
ATOM 681 C C . VAL A 1 87 ? 17.297 -9.359 4.305 1 98.69 87 VAL A C 1
ATOM 683 O O . VAL A 1 87 ? 17.453 -8.242 4.816 1 98.69 87 VAL A O 1
ATOM 686 N N . ALA A 1 88 ? 18.266 -9.977 3.709 1 98.38 88 ALA A N 1
ATOM 687 C CA . ALA A 1 88 ? 19.641 -9.484 3.75 1 98.38 88 ALA A CA 1
ATOM 688 C C . ALA A 1 88 ? 19.812 -8.25 2.875 1 98.38 88 ALA A C 1
ATOM 690 O O . ALA A 1 88 ? 20.562 -7.336 3.211 1 98.38 88 ALA A O 1
ATOM 691 N N . ASP A 1 89 ? 19.141 -8.25 1.668 1 98.12 89 ASP A N 1
ATOM 692 C CA . ASP A 1 89 ? 19.312 -7.168 0.705 1 98.12 89 ASP A CA 1
ATOM 693 C C . ASP A 1 89 ? 18.219 -7.211 -0.36 1 98.12 89 ASP A C 1
ATOM 695 O O . ASP A 1 89 ? 17.312 -8.039 -0.291 1 98.12 89 ASP A O 1
ATOM 699 N N . LEU A 1 90 ? 18.328 -6.312 -1.276 1 98.31 90 LEU A N 1
ATOM 700 C CA . LEU A 1 90 ? 17.344 -6.199 -2.338 1 98.31 90 LEU A CA 1
ATOM 701 C C . LEU A 1 90 ? 17.344 -7.441 -3.223 1 98.31 90 LEU A C 1
ATOM 703 O O . LEU A 1 90 ? 16.297 -7.871 -3.707 1 98.31 90 LEU A O 1
ATOM 707 N N . ASP A 1 91 ? 18.516 -8.055 -3.441 1 98.38 91 ASP A N 1
ATOM 708 C CA . ASP A 1 91 ? 18.609 -9.266 -4.262 1 98.38 91 ASP A CA 1
ATOM 709 C C . ASP A 1 91 ? 17.719 -10.375 -3.691 1 98.38 91 ASP A C 1
ATOM 711 O O . ASP A 1 91 ? 17.016 -11.062 -4.438 1 98.38 91 ASP A O 1
ATOM 715 N N . GLU A 1 92 ? 17.781 -10.508 -2.441 1 98.62 92 GLU A N 1
ATOM 716 C CA . GLU A 1 92 ? 16.938 -11.523 -1.811 1 98.62 92 GLU A CA 1
ATOM 717 C C . GLU A 1 92 ? 15.461 -11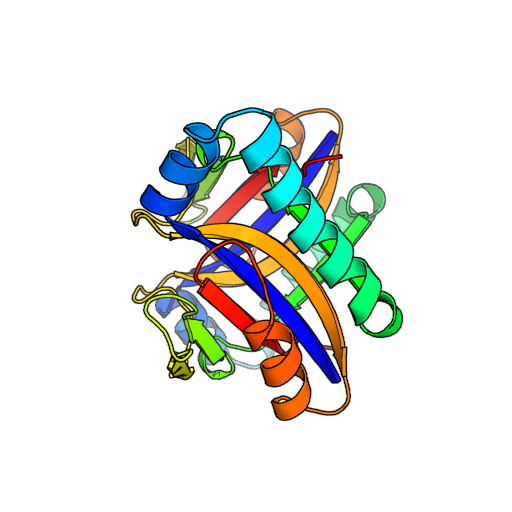.156 -1.898 1 98.62 92 GLU A C 1
ATOM 719 O O . GLU A 1 92 ? 14.617 -12.023 -2.133 1 98.62 92 GLU A O 1
ATOM 724 N N . ALA A 1 93 ? 15.109 -9.898 -1.695 1 98.81 93 ALA A N 1
ATOM 725 C CA . ALA A 1 93 ? 13.727 -9.445 -1.855 1 98.81 93 ALA A CA 1
ATOM 726 C C . ALA A 1 93 ? 13.219 -9.742 -3.264 1 98.81 93 ALA A C 1
ATOM 728 O O . ALA A 1 93 ? 12.078 -10.18 -3.438 1 98.81 93 ALA A O 1
ATOM 729 N N . LEU A 1 94 ? 14.109 -9.516 -4.215 1 98.69 94 LEU A N 1
ATOM 730 C CA . LEU A 1 94 ? 13.758 -9.742 -5.613 1 98.69 94 LEU A CA 1
ATOM 731 C C . LEU A 1 94 ? 13.5 -11.227 -5.875 1 98.69 94 LEU A C 1
ATOM 733 O O . LEU A 1 94 ? 12.57 -11.578 -6.613 1 98.69 94 LEU A O 1
ATOM 737 N N . ARG A 1 95 ? 14.281 -12.062 -5.32 1 98.12 95 ARG A N 1
ATOM 738 C CA . ARG A 1 95 ? 14.078 -13.5 -5.477 1 98.12 95 ARG A CA 1
ATOM 739 C C . ARG A 1 95 ? 12.719 -13.922 -4.93 1 98.12 95 ARG A C 1
ATOM 741 O O . ARG A 1 95 ? 12 -14.688 -5.57 1 98.12 95 ARG A O 1
ATOM 748 N N . ILE A 1 96 ? 12.367 -13.398 -3.822 1 98.69 96 ILE A N 1
ATOM 749 C CA . ILE A 1 96 ? 11.086 -13.703 -3.197 1 98.69 96 ILE A CA 1
ATOM 750 C C . ILE A 1 96 ? 9.945 -13.172 -4.066 1 98.69 96 ILE A C 1
ATOM 752 O O . ILE A 1 96 ? 9 -13.906 -4.375 1 98.69 96 ILE A O 1
ATOM 756 N N . ALA A 1 97 ? 10.055 -11.961 -4.527 1 98.69 97 ALA A N 1
ATOM 757 C CA . ALA A 1 97 ? 9.016 -11.32 -5.324 1 98.69 97 ALA A CA 1
ATOM 758 C C . ALA A 1 97 ? 8.812 -12.047 -6.652 1 98.69 97 ALA A C 1
ATOM 760 O O . ALA A 1 97 ? 7.68 -12.195 -7.117 1 98.69 97 ALA A O 1
ATOM 761 N N . ARG A 1 98 ? 9.914 -12.508 -7.211 1 97.75 98 ARG A N 1
ATOM 762 C CA . ARG A 1 98 ? 9.859 -13.172 -8.508 1 97.75 98 ARG A CA 1
ATOM 763 C C . ARG A 1 98 ? 9.094 -14.484 -8.422 1 97.75 98 ARG A C 1
ATOM 765 O O . ARG A 1 98 ? 8.57 -14.977 -9.422 1 97.75 98 ARG A O 1
ATOM 772 N N . SER A 1 99 ? 9.031 -15.023 -7.281 1 97.19 99 SER A N 1
ATOM 773 C CA . SER A 1 99 ? 8.391 -16.312 -7.113 1 97.19 99 SER A CA 1
ATOM 774 C C . SER A 1 99 ? 6.914 -16.156 -6.77 1 97.19 99 SER A C 1
ATOM 776 O O . SER A 1 99 ? 6.195 -17.156 -6.617 1 97.19 99 SER A O 1
ATOM 778 N N . TRP A 1 100 ? 6.398 -14.953 -6.637 1 98.19 100 TRP A N 1
ATOM 779 C CA . TRP A 1 100 ? 5 -14.695 -6.312 1 98.19 100 TRP A CA 1
ATOM 780 C C . TRP A 1 100 ? 4.074 -15.281 -7.375 1 98.19 100 TRP A C 1
ATOM 782 O O . TRP A 1 100 ? 4.258 -15.031 -8.57 1 98.19 100 TRP A O 1
ATOM 792 N N . PRO A 1 101 ? 3.02 -15.945 -6.953 1 96.69 101 PRO A N 1
ATOM 793 C CA . PRO A 1 101 ? 2.26 -16.766 -7.902 1 96.69 101 PRO A CA 1
ATOM 794 C C . PRO A 1 101 ? 0.932 -16.125 -8.297 1 96.69 101 PRO A C 1
ATOM 796 O O . PRO A 1 101 ? 0.1 -16.766 -8.945 1 96.69 101 PRO A O 1
ATOM 799 N N . ALA A 1 102 ? 0.597 -14.961 -7.945 1 96.62 102 ALA A N 1
ATOM 800 C CA . ALA A 1 102 ? -0.75 -14.422 -8.117 1 96.62 102 ALA A CA 1
ATOM 801 C C . ALA A 1 102 ? -0.736 -13.188 -9.016 1 96.62 102 ALA A C 1
ATOM 803 O O . ALA A 1 102 ? -0.369 -13.266 -10.188 1 96.62 102 ALA A O 1
ATOM 804 N N . CYS A 1 103 ? -1.183 -11.984 -8.492 1 96.75 103 CYS A N 1
ATOM 805 C CA . CYS A 1 103 ? -1.313 -10.781 -9.305 1 96.75 103 CYS A CA 1
ATOM 806 C C . CYS A 1 103 ? -0.01 -10.477 -10.031 1 96.75 103 CYS A C 1
ATOM 808 O O . CYS A 1 103 ? 1.068 -10.852 -9.578 1 96.75 103 CYS A O 1
ATOM 810 N N . PRO A 1 104 ? -0.058 -9.75 -11.109 1 96.38 104 PRO A N 1
ATOM 811 C CA . PRO A 1 104 ? 1.067 -9.719 -12.047 1 96.38 104 PRO A CA 1
ATOM 812 C C . PRO A 1 104 ? 2.141 -8.711 -11.648 1 96.38 104 PRO A C 1
ATOM 814 O O . PRO A 1 104 ? 3.217 -8.68 -12.25 1 96.38 104 PRO A O 1
ATOM 817 N N . LEU A 1 105 ? 1.897 -7.836 -10.68 1 96.69 105 LEU A N 1
ATOM 818 C CA . LEU A 1 105 ? 2.846 -6.777 -10.352 1 96.69 105 LEU A CA 1
ATOM 819 C C . LEU A 1 105 ? 3.158 -6.766 -8.859 1 96.69 105 LEU A C 1
ATOM 821 O O . LEU A 1 105 ? 2.256 -6.895 -8.031 1 96.69 105 LEU A O 1
ATOM 825 N N . VAL A 1 106 ? 4.453 -6.711 -8.539 1 98.56 106 VAL A N 1
ATOM 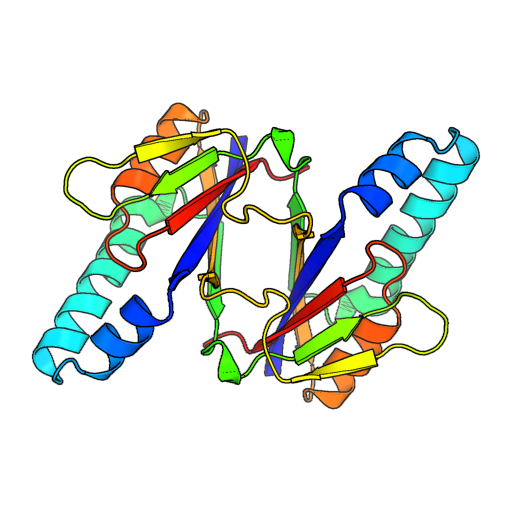826 C CA . VAL A 1 106 ? 4.922 -6.543 -7.172 1 98.56 106 VAL A CA 1
ATOM 827 C C . VAL A 1 106 ? 5.863 -5.344 -7.09 1 98.56 106 VAL A C 1
ATOM 829 O O . VAL A 1 106 ? 6.871 -5.285 -7.801 1 98.56 106 VAL A O 1
ATOM 832 N N . GLU A 1 107 ? 5.52 -4.371 -6.305 1 98.56 107 GLU A N 1
ATOM 833 C CA . GLU A 1 107 ? 6.453 -3.295 -5.988 1 98.56 107 GLU A CA 1
ATOM 834 C C . GLU A 1 107 ? 7.211 -3.586 -4.695 1 98.56 107 GLU A C 1
ATOM 836 O O . GLU A 1 107 ? 6.609 -3.949 -3.684 1 98.56 107 GLU A O 1
ATOM 841 N N . ILE A 1 108 ? 8.523 -3.479 -4.734 1 98.94 108 ILE A N 1
ATOM 842 C CA . ILE A 1 108 ? 9.391 -3.617 -3.574 1 98.94 108 ILE A CA 1
ATOM 843 C C . ILE A 1 108 ? 9.836 -2.236 -3.096 1 98.94 108 ILE A C 1
ATOM 845 O O . ILE A 1 108 ? 10.367 -1.443 -3.875 1 98.94 108 ILE A O 1
ATOM 849 N N . ARG A 1 109 ? 9.641 -1.896 -1.867 1 98.81 109 ARG A N 1
ATOM 850 C CA . ARG A 1 109 ? 10.016 -0.617 -1.273 1 98.81 109 ARG A CA 1
ATOM 851 C C . ARG A 1 109 ? 10.703 -0.817 0.072 1 98.81 109 ARG A C 1
ATOM 853 O O . ARG A 1 109 ? 10.195 -1.532 0.936 1 98.81 109 ARG A O 1
ATOM 860 N N . PRO A 1 110 ? 11.875 -0.222 0.237 1 98.75 110 PRO A N 1
ATOM 861 C CA . PRO A 1 110 ? 12.445 -0.264 1.589 1 98.75 110 PRO A CA 1
ATOM 862 C C . PRO A 1 110 ? 11.562 0.45 2.615 1 98.75 110 PRO A C 1
ATOM 864 O O . PRO A 1 110 ? 10.969 1.484 2.309 1 98.75 110 PRO A O 1
ATOM 867 N N . ILE A 1 111 ? 11.422 -0.13 3.822 1 98.69 111 ILE A N 1
ATOM 868 C CA . ILE A 1 111 ? 10.695 0.473 4.934 1 98.69 111 ILE A CA 1
ATOM 869 C C . ILE A 1 111 ? 11.625 1.382 5.73 1 98.69 111 ILE A C 1
ATOM 871 O O . ILE A 1 111 ? 12.758 1.002 6.039 1 98.69 111 ILE A O 1
ATOM 875 N N . ALA A 1 112 ? 11.07 2.623 6.02 1 94.19 112 ALA A N 1
ATOM 876 C CA . ALA A 1 112 ? 11.867 3.594 6.758 1 94.19 112 ALA A CA 1
ATOM 877 C C . ALA A 1 112 ? 11.969 3.217 8.234 1 94.19 112 ALA A C 1
ATOM 879 O O . ALA A 1 112 ? 10.969 2.84 8.852 1 94.19 112 ALA A O 1
ATOM 880 N N . SER A 1 113 ? 13.016 2.502 8.852 1 77.31 113 SER A N 1
ATOM 881 C CA . SER A 1 113 ? 13.25 2.088 10.234 1 77.31 113 SER A CA 1
ATOM 882 C C . SER A 1 113 ? 13.5 3.291 11.133 1 77.31 113 SER A C 1
ATOM 884 O O . SER A 1 113 ? 14.008 4.32 10.688 1 77.31 113 SER A O 1
ATOM 886 N N . MET B 1 1 ? -13.781 -3.535 13.039 1 96.81 1 MET B N 1
ATOM 887 C CA . MET B 1 1 ? -13.469 -3.775 11.633 1 96.81 1 MET B CA 1
ATOM 888 C C . MET B 1 1 ? -12.062 -3.293 11.297 1 96.81 1 MET B C 1
ATOM 890 O O . MET B 1 1 ? -11.617 -2.264 11.812 1 96.81 1 MET B O 1
ATOM 894 N N . LYS B 1 2 ? -11.477 -4.004 10.484 1 98.62 2 LYS B N 1
ATOM 895 C CA . LYS B 1 2 ? -10.094 -3.678 10.172 1 98.62 2 LYS B CA 1
ATOM 896 C C . LYS B 1 2 ? -9.969 -3.02 8.805 1 98.62 2 LYS B C 1
ATOM 898 O O . LYS B 1 2 ? -10.508 -3.531 7.816 1 98.62 2 LYS B O 1
ATOM 903 N N . TYR B 1 3 ? -9.281 -1.846 8.766 1 98.88 3 TYR B N 1
ATOM 904 C CA . TYR B 1 3 ? -8.977 -1.13 7.531 1 98.88 3 TYR B CA 1
ATOM 905 C C . TYR B 1 3 ? -7.484 -0.837 7.434 1 98.88 3 TYR B C 1
ATOM 907 O O . TYR B 1 3 ? -6.777 -0.817 8.445 1 98.88 3 TYR B O 1
ATOM 915 N N . VAL B 1 4 ? -7.086 -0.68 6.262 1 98.94 4 VAL B N 1
ATOM 916 C CA . VAL B 1 4 ? -5.789 -0.042 6.062 1 98.94 4 VAL B CA 1
ATOM 917 C C . VAL B 1 4 ? -5.98 1.347 5.457 1 98.94 4 VAL B C 1
ATOM 919 O O . VAL B 1 4 ? -6.84 1.54 4.594 1 98.94 4 VAL B O 1
ATOM 922 N N . LEU B 1 5 ? -5.277 2.295 5.992 1 98.94 5 LEU B N 1
ATOM 923 C CA . LEU B 1 5 ? -5.059 3.594 5.363 1 98.94 5 LEU B CA 1
ATOM 924 C C . LEU B 1 5 ? -3.771 3.592 4.543 1 98.94 5 LEU B C 1
ATOM 926 O O . LEU B 1 5 ? -2.678 3.469 5.098 1 98.94 5 LEU B O 1
ATOM 930 N N . LEU B 1 6 ? -3.887 3.664 3.23 1 98.81 6 LEU B N 1
ATOM 931 C CA . LEU B 1 6 ? -2.729 3.906 2.377 1 98.81 6 LEU B CA 1
ATOM 932 C C . LEU B 1 6 ? -2.48 5.402 2.207 1 98.81 6 LEU B C 1
ATOM 934 O O . LEU B 1 6 ? -3.34 6.121 1.692 1 98.81 6 LEU B O 1
ATOM 938 N N . PHE B 1 7 ? -1.333 5.828 2.689 1 98.56 7 PHE B N 1
ATOM 939 C CA . PHE B 1 7 ? -0.942 7.223 2.5 1 98.56 7 PHE B CA 1
ATOM 940 C C . PHE B 1 7 ? -0.267 7.414 1.147 1 98.56 7 PHE B C 1
ATOM 942 O O . PHE B 1 7 ? 0.722 6.742 0.841 1 98.56 7 PHE B O 1
ATOM 949 N N . VAL B 1 8 ? -0.811 8.359 0.357 1 97.25 8 VAL B N 1
ATOM 950 C CA . VAL B 1 8 ? -0.376 8.508 -1.027 1 97.25 8 VAL B CA 1
ATOM 951 C C . VAL B 1 8 ? 0.18 9.914 -1.24 1 97.25 8 VAL B C 1
ATOM 953 O O . VAL B 1 8 ? -0.53 10.906 -1.048 1 97.25 8 VAL B O 1
ATOM 956 N N . GLU B 1 9 ? 1.42 9.945 -1.613 1 95.94 9 GLU B N 1
ATOM 957 C CA . GLU B 1 9 ? 2.043 11.242 -1.882 1 95.94 9 GLU B CA 1
ATOM 958 C C . GLU B 1 9 ? 2.088 11.531 -3.379 1 95.94 9 GLU B C 1
ATOM 960 O O . GLU B 1 9 ? 2.01 10.617 -4.199 1 95.94 9 GLU B O 1
ATOM 965 N N . THR B 1 10 ? 2.127 12.781 -3.684 1 93.69 10 THR B N 1
ATOM 966 C CA . THR B 1 10 ? 2.352 13.25 -5.047 1 93.69 10 THR B CA 1
ATOM 967 C C . THR B 1 10 ? 3.787 13.742 -5.219 1 93.69 10 THR B C 1
ATOM 969 O O . THR B 1 10 ? 4.48 14.008 -4.234 1 93.69 10 THR B O 1
ATOM 972 N N . GLU B 1 11 ? 4.105 13.844 -6.5 1 91.94 11 GLU B N 1
ATOM 973 C CA . GLU B 1 11 ? 5.422 14.406 -6.785 1 91.94 11 GLU B CA 1
ATOM 974 C C . GLU B 1 11 ? 5.551 15.812 -6.199 1 91.94 11 GLU B C 1
ATOM 976 O O . GLU B 1 11 ? 6.598 16.172 -5.652 1 91.94 11 GLU B O 1
ATOM 981 N N . GLN B 1 12 ? 4.531 16.594 -6.355 1 92.5 12 GLN B N 1
ATOM 982 C CA . GLN B 1 12 ? 4.547 17.953 -5.832 1 92.5 12 GLN B CA 1
ATOM 983 C C . GLN B 1 12 ? 4.703 17.953 -4.316 1 92.5 12 GLN B C 1
ATOM 985 O O . GLN B 1 12 ? 5.48 18.734 -3.768 1 92.5 12 GLN B O 1
ATOM 990 N N . PHE B 1 13 ? 3.977 17.109 -3.648 1 94.31 13 PHE B N 1
ATOM 991 C CA . PHE B 1 13 ? 4.082 17.031 -2.197 1 94.31 13 PHE B CA 1
ATOM 992 C C . PHE B 1 13 ? 5.504 16.688 -1.776 1 94.31 13 PHE B C 1
ATOM 994 O O . PHE B 1 13 ? 6.062 17.312 -0.875 1 94.31 13 PHE B O 1
ATOM 1001 N N . ALA B 1 14 ? 6.051 15.711 -2.434 1 93.56 14 ALA B N 1
ATOM 1002 C CA . ALA B 1 14 ? 7.418 15.297 -2.127 1 93.56 14 ALA B CA 1
ATOM 1003 C C . ALA B 1 14 ? 8.398 16.453 -2.344 1 93.56 14 ALA B C 1
ATOM 1005 O O . ALA B 1 14 ? 9.305 16.656 -1.534 1 93.56 14 ALA B O 1
ATOM 1006 N N . ALA B 1 15 ? 8.234 17.141 -3.385 1 93.81 15 ALA B N 1
ATOM 1007 C CA . ALA B 1 15 ? 9.086 18.281 -3.709 1 93.81 15 ALA B CA 1
ATOM 1008 C C . ALA B 1 15 ? 8.945 19.391 -2.67 1 93.81 15 ALA B C 1
ATOM 1010 O O . ALA B 1 15 ? 9.938 20 -2.264 1 93.81 15 ALA B O 1
ATOM 1011 N N . ASP B 1 16 ? 7.738 19.641 -2.283 1 95.38 16 ASP B N 1
ATOM 1012 C CA . ASP B 1 16 ? 7.48 20.672 -1.28 1 95.38 16 ASP B CA 1
ATOM 1013 C C . ASP B 1 16 ? 8.125 20.312 0.056 1 95.38 16 ASP B C 1
ATOM 1015 O O . ASP B 1 16 ? 8.719 21.172 0.714 1 95.38 16 ASP B O 1
ATOM 1019 N N . LEU B 1 17 ? 7.965 19.078 0.416 1 94.69 17 LEU B N 1
ATOM 1020 C CA . LEU B 1 17 ? 8.562 18.609 1.664 1 94.69 17 LEU B CA 1
ATOM 1021 C C . LEU B 1 17 ? 10.078 18.75 1.626 1 94.69 17 LEU B C 1
ATOM 1023 O O . LEU B 1 17 ? 10.688 19.203 2.598 1 94.69 17 LEU B O 1
ATOM 1027 N N . ALA B 1 18 ? 10.648 18.391 0.543 1 92.38 18 ALA B N 1
ATOM 1028 C CA . ALA B 1 18 ? 12.094 18.453 0.37 1 92.38 18 ALA B CA 1
ATOM 1029 C C . ALA B 1 18 ? 12.594 19.906 0.415 1 92.38 18 ALA B C 1
ATOM 1031 O O . ALA B 1 18 ? 13.727 20.156 0.823 1 92.38 18 ALA B O 1
ATOM 1032 N N . ALA B 1 19 ? 11.75 20.828 0.084 1 96.56 19 ALA B N 1
ATOM 1033 C CA . ALA B 1 19 ? 12.125 22.234 -0.033 1 96.56 19 ALA B CA 1
ATOM 1034 C C . ALA B 1 19 ? 12.008 22.938 1.311 1 96.56 19 ALA B C 1
ATOM 1036 O O . ALA B 1 19 ? 12.492 24.062 1.47 1 96.56 19 ALA B O 1
ATOM 1037 N N . MET B 1 20 ? 11.336 22.312 2.195 1 96 20 MET B N 1
ATOM 1038 C CA . MET B 1 20 ? 11.172 22.906 3.512 1 96 20 MET B CA 1
ATOM 1039 C C . MET B 1 20 ? 12.516 23.062 4.215 1 96 20 MET B C 1
ATOM 1041 O O . MET B 1 20 ? 13.391 22.203 4.086 1 96 20 MET B O 1
ATOM 1045 N N . ASP B 1 21 ? 12.602 24.141 5.062 1 96.56 21 ASP B N 1
ATOM 1046 C CA . ASP B 1 21 ? 13.789 24.25 5.902 1 96.56 21 ASP B CA 1
ATOM 1047 C C . ASP B 1 21 ? 13.664 23.406 7.16 1 96.56 21 ASP B C 1
ATOM 1049 O O . ASP B 1 21 ? 12.633 22.766 7.383 1 96.56 21 ASP B O 1
ATOM 1053 N N . GLY B 1 22 ? 14.742 23.328 7.898 1 94.69 22 GLY B N 1
ATOM 1054 C CA . GLY B 1 22 ? 14.828 22.469 9.062 1 94.69 22 GLY B CA 1
ATOM 1055 C C . GLY B 1 22 ? 13.648 22.609 10.008 1 94.69 22 GLY B C 1
ATOM 1056 O O . GLY B 1 22 ? 12.914 21.656 10.242 1 94.69 22 GLY B O 1
ATOM 1057 N N . PRO B 1 23 ? 13.383 23.828 10.445 1 97.12 23 PRO B N 1
ATOM 1058 C CA . PRO B 1 23 ? 12.289 24.031 11.398 1 97.12 23 PRO B CA 1
ATOM 1059 C C . PRO B 1 23 ? 10.93 23.672 10.812 1 97.12 23 PRO B C 1
ATOM 1061 O O . PRO B 1 23 ? 10.094 23.078 11.492 1 97.12 23 PRO B O 1
ATOM 1064 N N . GLU B 1 24 ? 10.672 24.047 9.539 1 95.81 24 GLU B N 1
ATOM 1065 C CA . GLU B 1 24 ? 9.406 23.703 8.883 1 95.81 24 GLU B CA 1
ATOM 1066 C C . GLU B 1 24 ? 9.234 22.203 8.758 1 95.81 24 GLU B C 1
ATOM 1068 O O . GLU B 1 24 ? 8.141 21.672 8.969 1 95.81 24 GLU B O 1
ATOM 1073 N N . ARG B 1 25 ? 10.281 21.609 8.344 1 95.12 25 ARG B N 1
ATOM 1074 C CA . ARG B 1 25 ? 10.258 20.156 8.18 1 95.12 25 ARG B CA 1
ATOM 1075 C C . ARG B 1 25 ? 10.008 19.453 9.516 1 95.12 25 ARG B C 1
ATOM 1077 O O . ARG B 1 25 ? 9.242 18.5 9.586 1 95.12 25 ARG B O 1
ATOM 1084 N N . GLU B 1 26 ? 10.594 19.922 10.555 1 96.81 26 GLU B N 1
ATOM 1085 C CA . GLU B 1 26 ? 10.391 19.359 11.891 1 96.81 26 GLU B CA 1
ATOM 1086 C C . GLU B 1 26 ? 8.938 19.516 12.336 1 96.81 26 GLU B C 1
ATOM 1088 O O . GLU B 1 26 ? 8.383 18.609 12.953 1 96.81 26 GLU B O 1
ATOM 1093 N N . ARG B 1 27 ? 8.414 20.672 12.062 1 97.06 27 ARG B N 1
ATOM 1094 C CA . ARG B 1 27 ? 7.012 20.891 12.414 1 97.06 27 ARG B CA 1
ATOM 1095 C C . ARG B 1 27 ? 6.098 19.938 11.656 1 97.06 27 ARG B C 1
ATOM 1097 O O . ARG B 1 27 ? 5.137 19.406 12.219 1 97.06 27 ARG B O 1
ATOM 1104 N N . ALA B 1 28 ? 6.402 19.75 10.414 1 95.94 28 ALA B N 1
ATOM 1105 C CA . ALA B 1 28 ? 5.609 18.844 9.602 1 95.94 28 ALA B CA 1
ATOM 1106 C C . ALA B 1 28 ? 5.668 17.422 10.156 1 95.94 28 ALA B C 1
ATOM 1108 O O . ALA B 1 28 ? 4.633 16.766 10.312 1 95.94 28 ALA B O 1
ATOM 1109 N N . TYR B 1 29 ? 6.828 16.969 10.484 1 96.25 29 TYR B N 1
ATOM 1110 C CA . TYR B 1 29 ? 7.004 15.633 11.047 1 96.25 29 TYR B CA 1
ATOM 1111 C C . TYR B 1 29 ? 6.371 15.531 12.43 1 96.25 29 TYR B C 1
ATOM 1113 O O . TYR B 1 29 ? 5.855 14.484 12.812 1 96.25 29 TYR B O 1
ATOM 1121 N N . GLY B 1 30 ? 6.453 16.625 13.117 1 98.12 30 GLY B N 1
ATOM 1122 C CA . GLY B 1 30 ? 5.805 16.672 14.422 1 98.12 30 GLY B CA 1
ATOM 1123 C C . GLY B 1 30 ? 4.305 16.453 14.352 1 98.12 30 GLY B C 1
ATOM 1124 O O . GLY B 1 30 ? 3.725 15.781 15.195 1 98.12 30 GLY B O 1
ATOM 1125 N N . ARG B 1 31 ? 3.621 17.047 13.391 1 98 31 ARG B N 1
ATOM 1126 C CA . ARG B 1 31 ? 2.184 16.859 13.211 1 98 31 ARG B CA 1
ATOM 1127 C C . ARG B 1 31 ? 1.845 15.406 12.922 1 98 31 ARG B C 1
ATOM 1129 O O . ARG B 1 31 ? 0.832 14.891 13.398 1 98 31 ARG B O 1
ATOM 1136 N N . VAL B 1 32 ? 2.691 14.789 12.125 1 98.19 32 VAL B N 1
ATOM 1137 C CA . VAL B 1 32 ? 2.498 13.375 11.805 1 98.19 32 VAL B CA 1
ATOM 1138 C C . VAL B 1 32 ? 2.65 12.531 13.07 1 98.19 32 VAL B C 1
ATOM 1140 O O . VAL B 1 32 ? 1.821 11.664 13.344 1 98.19 32 VAL B O 1
ATOM 1143 N N . GLN B 1 33 ? 3.65 12.812 13.797 1 98.06 33 GLN B N 1
ATOM 1144 C CA . GLN B 1 33 ? 3.869 12.086 15.047 1 98.06 33 GLN B CA 1
ATOM 1145 C C . GLN B 1 33 ? 2.689 12.266 16 1 98.06 33 GLN B C 1
ATOM 1147 O O . GLN B 1 33 ? 2.252 11.305 16.641 1 98.06 33 GLN B O 1
ATOM 1152 N N . GLN B 1 34 ? 2.24 13.477 16.125 1 98.69 34 GLN B N 1
ATOM 1153 C CA . GLN B 1 34 ? 1.097 13.75 16.984 1 98.69 34 GLN B CA 1
ATOM 1154 C C . GLN B 1 34 ? -0.141 12.992 16.516 1 98.69 34 GLN B C 1
ATOM 1156 O O . GLN B 1 34 ? -0.916 12.492 17.328 1 98.69 34 GLN B O 1
ATOM 1161 N N . TRP B 1 35 ? -0.349 12.969 15.258 1 98.75 35 TRP B N 1
ATOM 1162 C CA . TRP B 1 35 ? -1.481 12.234 14.695 1 98.75 35 TRP B CA 1
ATOM 1163 C C . TRP B 1 35 ? -1.431 10.766 15.086 1 98.75 35 TRP B C 1
ATOM 1165 O O . TRP B 1 35 ? -2.443 10.188 15.492 1 98.75 35 TRP B O 1
ATOM 1175 N N . PHE B 1 36 ? -0.275 10.109 15.016 1 98.62 36 PHE B N 1
ATOM 1176 C CA . PHE B 1 36 ? -0.122 8.711 15.398 1 98.62 36 PHE B CA 1
ATOM 1177 C C . PHE B 1 36 ? -0.376 8.531 16.891 1 98.62 36 PHE B C 1
ATOM 1179 O O . PHE B 1 36 ? -0.983 7.547 17.312 1 98.62 36 PHE B O 1
ATOM 1186 N N . MET B 1 37 ? 0.076 9.5 17.625 1 98.56 37 MET B N 1
ATOM 1187 C CA . MET B 1 37 ? -0.155 9.445 19.062 1 98.56 37 MET B CA 1
ATOM 1188 C C . MET B 1 37 ? -1.642 9.555 19.375 1 98.56 37 MET B C 1
ATOM 1190 O O . MET B 1 37 ? -2.162 8.812 20.203 1 98.56 37 MET B O 1
ATOM 1194 N N . ASP B 1 38 ? -2.309 10.422 18.75 1 98.56 38 ASP B N 1
ATOM 1195 C CA . ASP B 1 38 ? -3.727 10.672 18.984 1 98.56 38 ASP B CA 1
ATOM 1196 C C . ASP B 1 38 ? -4.57 9.461 18.609 1 98.56 38 ASP B C 1
ATOM 1198 O O . ASP B 1 38 ? -5.664 9.266 19.141 1 98.56 38 ASP B O 1
ATOM 1202 N N . ASN B 1 39 ? -4.094 8.703 17.688 1 98.69 39 ASN B N 1
ATOM 1203 C CA . ASN B 1 39 ? -4.875 7.578 17.188 1 98.69 39 ASN B CA 1
ATOM 1204 C C . ASN B 1 39 ? -4.254 6.238 17.578 1 98.69 39 ASN B C 1
ATOM 1206 O O . ASN B 1 39 ? -4.586 5.203 17 1 98.69 39 ASN B O 1
ATOM 1210 N N . HIS B 1 40 ? -3.361 6.242 18.516 1 98.5 40 HIS B N 1
ATOM 1211 C CA . HIS B 1 40 ? -2.529 5.094 18.859 1 98.5 40 HIS B CA 1
ATOM 1212 C C . HIS B 1 40 ? -3.383 3.904 19.281 1 98.5 40 HIS B C 1
ATOM 1214 O O . HIS B 1 40 ? -3.023 2.752 19.031 1 98.5 40 HIS B O 1
ATOM 1220 N N . ASP B 1 41 ? -4.5 4.141 19.891 1 98.5 41 ASP B N 1
ATOM 1221 C CA . ASP B 1 41 ? -5.34 3.062 20.406 1 98.5 41 ASP B CA 1
ATOM 1222 C C . ASP B 1 41 ? -6.055 2.33 19.266 1 98.5 41 ASP B C 1
ATOM 1224 O O . ASP B 1 41 ? -6.551 1.218 19.469 1 98.5 41 ASP B O 1
ATOM 1228 N N . LYS B 1 42 ? -6.141 2.953 18.156 1 98.69 42 LYS B N 1
ATOM 1229 C CA . LYS B 1 42 ? -6.836 2.369 17 1 98.69 42 LYS B CA 1
ATOM 1230 C C . LYS B 1 42 ? -5.852 1.777 16 1 98.69 42 LYS B C 1
ATOM 1232 O O . LYS B 1 42 ? -6.234 0.978 15.148 1 98.69 42 LYS B O 1
ATOM 1237 N N . ILE B 1 43 ? -4.621 2.205 15.984 1 98.81 43 ILE B N 1
ATOM 1238 C CA . ILE B 1 43 ? -3.613 1.775 15.023 1 98.81 43 ILE B CA 1
ATOM 1239 C C . ILE B 1 43 ? -2.943 0.494 15.516 1 98.81 43 ILE B C 1
ATOM 1241 O O . ILE B 1 43 ? -2.322 0.48 16.578 1 98.81 43 ILE B O 1
ATOM 1245 N N . THR B 1 44 ? -3.029 -0.541 14.711 1 98.62 44 THR B N 1
ATOM 1246 C CA . THR B 1 44 ? -2.521 -1.846 15.125 1 98.62 44 THR B CA 1
ATOM 1247 C C . THR B 1 44 ? -1.174 -2.133 14.469 1 98.62 44 THR B C 1
ATOM 1249 O O . THR B 1 44 ? -0.44 -3.02 14.914 1 98.62 44 THR B O 1
ATOM 1252 N N . HIS B 1 45 ? -0.865 -1.453 13.398 1 98.56 45 HIS B N 1
ATOM 1253 C CA . HIS B 1 45 ? 0.371 -1.614 12.648 1 98.56 45 HIS B CA 1
ATOM 1254 C C . HIS B 1 45 ? 0.57 -0.464 11.664 1 98.56 45 HIS B C 1
ATOM 1256 O O . HIS B 1 45 ? -0.402 0.106 11.164 1 98.56 45 HIS B O 1
ATOM 1262 N N . HIS B 1 46 ? 1.77 -0.071 11.461 1 98.62 46 HIS B N 1
ATOM 1263 C CA . HIS B 1 46 ? 2.029 0.947 10.453 1 98.62 46 HIS B CA 1
ATOM 1264 C C . HIS B 1 46 ? 3.467 0.871 9.945 1 98.62 46 HIS B C 1
ATOM 1266 O O . HIS B 1 46 ? 4.324 0.273 10.594 1 98.62 46 HIS B O 1
ATOM 1272 N N . ALA B 1 47 ? 3.707 1.448 8.766 1 98.5 47 ALA B N 1
ATOM 1273 C CA . ALA B 1 47 ? 5.047 1.543 8.188 1 98.5 47 ALA B CA 1
ATOM 1274 C C . ALA B 1 47 ? 5.191 2.809 7.352 1 98.5 47 ALA B C 1
ATOM 1276 O O . ALA B 1 47 ? 4.242 3.24 6.695 1 98.5 47 ALA B O 1
ATOM 1277 N N . HIS B 1 48 ? 6.297 3.402 7.441 1 98.31 48 HIS B N 1
ATOM 1278 C CA . HIS B 1 48 ? 6.742 4.484 6.57 1 98.31 48 HIS B CA 1
ATOM 1279 C C . HIS B 1 48 ? 7.719 3.973 5.516 1 98.31 48 HIS B C 1
ATOM 1281 O O . HIS B 1 48 ? 8.656 3.236 5.836 1 98.31 48 HIS B O 1
ATOM 1287 N N . LEU B 1 49 ? 7.484 4.363 4.277 1 98.25 49 LEU B N 1
ATOM 1288 C CA . LEU B 1 49 ? 8.289 3.838 3.182 1 98.25 49 LEU B CA 1
ATOM 1289 C C . LEU B 1 49 ? 9.328 4.863 2.729 1 98.25 49 LEU B C 1
ATOM 1291 O O . LEU B 1 49 ? 9.07 6.07 2.775 1 98.25 49 LEU B O 1
ATOM 1295 N N . MET B 1 50 ? 10.508 4.363 2.299 1 97.31 50 MET B N 1
ATOM 1296 C CA . MET B 1 50 ? 11.5 5.238 1.684 1 97.31 50 MET B CA 1
ATOM 1297 C C . MET B 1 50 ? 10.945 5.891 0.424 1 97.31 50 MET B C 1
ATOM 1299 O O . MET B 1 50 ? 9.93 5.449 -0.113 1 97.31 50 MET B O 1
ATOM 1303 N N . PRO B 1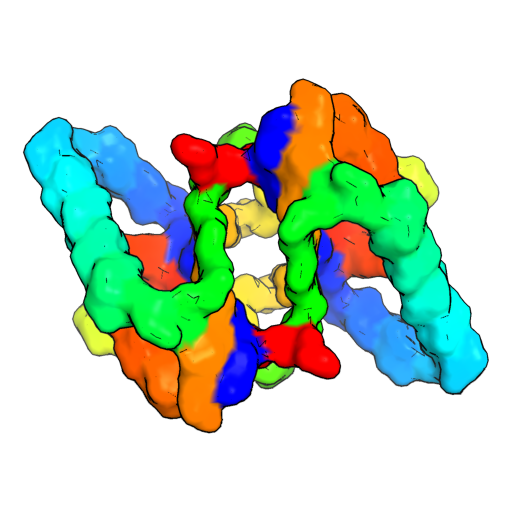 51 ? 11.547 6.906 -0.062 1 94.94 51 PRO B N 1
ATOM 1304 C CA . PRO B 1 51 ? 11.016 7.656 -1.203 1 94.94 51 PRO B CA 1
ATOM 1305 C C . PRO B 1 51 ? 10.797 6.785 -2.436 1 94.94 51 PRO B C 1
ATOM 1307 O O . PRO B 1 51 ? 11.391 5.707 -2.545 1 94.94 51 PRO B O 1
ATOM 1310 N N . ALA B 1 52 ? 10.008 7.266 -3.354 1 95.06 52 ALA B N 1
ATOM 1311 C CA . ALA B 1 52 ? 9.562 6.547 -4.543 1 95.06 52 ALA B CA 1
ATOM 1312 C C . ALA B 1 52 ? 10.75 6.082 -5.379 1 95.06 52 ALA B C 1
ATOM 1314 O O . ALA B 1 52 ? 10.695 5.023 -6.016 1 95.06 52 ALA B O 1
ATOM 1315 N N . GLU B 1 53 ? 11.789 6.852 -5.332 1 93.75 53 GLU B N 1
ATOM 1316 C CA . GLU B 1 53 ? 12.961 6.547 -6.152 1 93.75 53 GLU B CA 1
ATOM 1317 C C . GLU B 1 53 ? 13.648 5.27 -5.684 1 93.75 53 GLU B C 1
ATOM 1319 O O . GLU B 1 53 ? 14.453 4.688 -6.414 1 93.75 53 GLU B O 1
ATOM 1324 N N . SER B 1 54 ? 13.344 4.809 -4.516 1 96.56 54 SER B N 1
ATOM 1325 C CA . SER B 1 54 ? 13.953 3.602 -3.967 1 96.56 54 SER B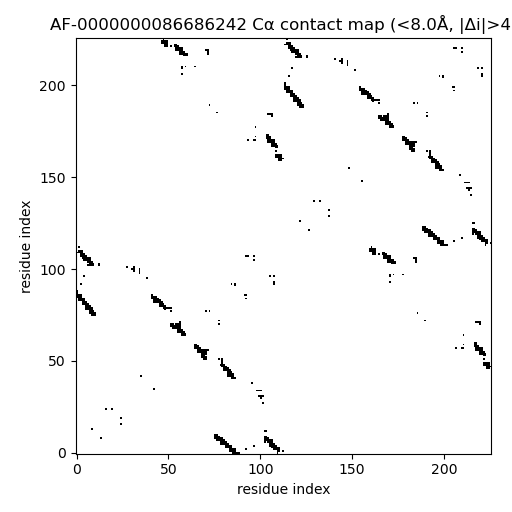 CA 1
ATOM 1326 C C . SER B 1 54 ? 13.164 2.355 -4.355 1 96.56 54 SER B C 1
ATOM 1328 O O . SER B 1 54 ? 13.57 1.234 -4.043 1 96.56 54 SER B O 1
ATOM 1330 N N . ALA B 1 55 ? 12.102 2.51 -5.07 1 97.75 55 ALA B N 1
ATOM 1331 C CA . ALA B 1 55 ? 11.219 1.399 -5.414 1 97.75 55 ALA B CA 1
ATOM 1332 C C . ALA B 1 55 ? 11.805 0.562 -6.547 1 97.75 55 ALA B C 1
ATOM 1334 O O . ALA B 1 55 ? 12.523 1.082 -7.402 1 97.75 55 ALA B O 1
ATOM 1335 N N . THR B 1 56 ? 11.516 -0.688 -6.535 1 98.44 56 THR B N 1
ATOM 1336 C CA . THR B 1 56 ? 11.703 -1.635 -7.629 1 98.44 56 THR B CA 1
ATOM 1337 C C . THR B 1 56 ? 10.398 -2.363 -7.945 1 98.44 56 THR B C 1
ATOM 1339 O O . THR B 1 56 ? 9.711 -2.836 -7.039 1 98.44 56 THR B O 1
ATOM 1342 N N . THR B 1 57 ? 10.07 -2.42 -9.195 1 97.81 57 THR B N 1
ATOM 1343 C CA . THR B 1 57 ? 8.844 -3.107 -9.578 1 97.81 57 THR B CA 1
ATOM 1344 C C . THR B 1 57 ? 9.156 -4.359 -10.391 1 97.81 57 THR B C 1
ATOM 1346 O O . THR B 1 57 ? 10.016 -4.332 -11.281 1 97.81 57 THR B O 1
ATOM 1349 N N . VAL B 1 58 ? 8.5 -5.438 -10.031 1 98.25 58 VAL B N 1
ATOM 1350 C CA . VAL B 1 58 ? 8.586 -6.715 -10.727 1 98.25 58 VAL B CA 1
ATOM 1351 C C . VAL B 1 58 ? 7.277 -6.996 -11.461 1 98.25 58 VAL B C 1
ATOM 1353 O O . VAL B 1 58 ? 6.215 -7.059 -10.844 1 98.25 58 VAL B O 1
ATOM 1356 N N . ARG B 1 59 ? 7.359 -7.125 -12.773 1 96.81 59 ARG B N 1
ATOM 1357 C CA . ARG B 1 59 ? 6.219 -7.551 -13.578 1 96.81 59 ARG B CA 1
ATOM 1358 C C . ARG B 1 59 ? 6.332 -9.023 -13.945 1 96.81 59 ARG B C 1
ATOM 1360 O O . ARG B 1 59 ? 7.309 -9.438 -14.57 1 96.81 59 ARG B O 1
ATOM 1367 N N . LEU B 1 60 ? 5.359 -9.812 -13.555 1 96.44 60 LEU B N 1
ATOM 1368 C CA . LEU B 1 60 ? 5.422 -11.266 -13.609 1 96.44 60 LEU B CA 1
ATOM 1369 C C . LEU B 1 60 ? 4.625 -11.797 -14.797 1 96.44 60 LEU B C 1
ATOM 1371 O O . LEU B 1 60 ? 4.59 -13.008 -15.039 1 96.44 60 LEU B O 1
ATOM 1375 N N . GLU B 1 61 ? 4.125 -10.977 -15.617 1 84.56 61 GLU B N 1
ATOM 1376 C CA . GLU B 1 61 ? 3.396 -11.445 -16.797 1 84.56 61 GLU B CA 1
ATOM 1377 C C . GLU B 1 61 ? 4.344 -11.688 -17.969 1 84.56 61 GLU B C 1
ATOM 1379 O O . GLU B 1 61 ? 5.375 -11.023 -18.094 1 84.56 61 GLU B O 1
ATOM 1384 N N . GLY B 1 62 ? 3.975 -12.648 -18.844 1 75.31 62 GLY B N 1
ATOM 1385 C CA . GLY B 1 62 ? 4.609 -12.781 -20.141 1 75.31 62 GLY B CA 1
ATOM 1386 C C . GLY B 1 62 ? 5.871 -13.625 -20.109 1 75.31 62 GLY B C 1
ATOM 1387 O O . GLY B 1 62 ? 6.773 -13.438 -20.922 1 75.31 62 GLY B O 1
ATOM 1388 N N . GLY B 1 63 ? 6.035 -14.523 -19.266 1 81.94 63 GLY B N 1
ATOM 1389 C CA . GLY B 1 63 ? 7.219 -15.367 -19.281 1 81.94 63 GLY B CA 1
ATOM 1390 C C . GLY B 1 63 ? 8.227 -15.008 -18.219 1 81.94 63 GLY B C 1
ATOM 1391 O O . GLY B 1 63 ? 7.926 -15.062 -17.016 1 81.94 63 GLY B O 1
ATOM 1392 N N . GLU B 1 64 ? 9.367 -14.289 -18.719 1 89.88 64 GLU B N 1
ATOM 1393 C CA . GLU B 1 64 ? 10.398 -13.898 -17.75 1 89.88 64 GLU B CA 1
ATOM 1394 C C . GLU B 1 64 ? 10.016 -12.617 -17.016 1 89.88 64 GLU B C 1
ATOM 1396 O O . GLU B 1 64 ? 9.578 -11.648 -17.641 1 89.88 64 GLU B O 1
ATOM 1401 N N . PRO B 1 65 ? 10.164 -12.648 -15.742 1 95.5 65 PRO B N 1
ATOM 1402 C CA . PRO B 1 65 ? 9.852 -11.438 -14.984 1 95.5 65 PRO B CA 1
ATOM 1403 C C . PRO B 1 65 ? 10.672 -10.234 -15.438 1 95.5 65 PRO B C 1
ATOM 1405 O O . PRO B 1 65 ? 11.867 -10.367 -15.719 1 95.5 65 PRO B O 1
ATOM 1408 N N . LEU B 1 66 ? 10.031 -9.094 -15.602 1 95.94 66 LEU B N 1
ATOM 1409 C CA . LEU B 1 66 ? 10.68 -7.824 -15.906 1 95.94 66 LEU B CA 1
ATOM 1410 C C . LEU B 1 66 ? 10.852 -6.98 -14.648 1 95.94 66 LEU B C 1
ATOM 1412 O O . LEU B 1 66 ? 9.875 -6.73 -13.93 1 95.94 66 LEU B O 1
ATOM 1416 N N . VAL B 1 67 ? 12.07 -6.547 -14.391 1 97.31 67 VAL B N 1
ATOM 1417 C CA . VAL B 1 67 ? 12.383 -5.727 -13.219 1 97.31 67 VAL B CA 1
ATOM 1418 C C . VAL B 1 67 ? 12.719 -4.305 -13.656 1 97.31 67 VAL B C 1
ATOM 1420 O O . VAL B 1 67 ? 13.578 -4.102 -14.516 1 97.31 67 VAL B O 1
ATOM 1423 N N . THR B 1 68 ? 12.023 -3.316 -13.109 1 96.56 68 THR B N 1
ATOM 1424 C CA . THR B 1 68 ? 12.289 -1.919 -13.438 1 96.56 68 THR B CA 1
ATOM 1425 C C . THR B 1 68 ? 12.469 -1.092 -12.164 1 96.56 68 THR B C 1
ATOM 1427 O O . THR B 1 68 ? 11.906 -1.418 -11.117 1 96.56 68 THR B O 1
ATOM 1430 N N . ASP B 1 69 ? 13.234 -0.075 -12.375 1 96.19 69 ASP B N 1
ATOM 1431 C CA . ASP B 1 69 ? 13.375 0.869 -11.273 1 96.19 69 ASP B CA 1
ATOM 1432 C C . ASP B 1 69 ? 12.141 1.751 -11.141 1 96.19 69 ASP B C 1
ATOM 1434 O O . ASP B 1 69 ? 11.555 2.162 -12.141 1 96.19 69 ASP B O 1
ATOM 1438 N N . GLY B 1 70 ? 11.773 2.02 -9.898 1 95.94 70 GLY B N 1
ATOM 1439 C CA . GLY B 1 70 ? 10.688 2.951 -9.648 1 95.94 70 GLY B CA 1
ATOM 1440 C C . GLY B 1 70 ? 9.375 2.264 -9.32 1 95.94 70 GLY B C 1
ATOM 1441 O O . GLY B 1 70 ? 9.273 1.037 -9.398 1 95.94 70 GLY B O 1
ATOM 1442 N N . PRO B 1 71 ? 8.414 2.977 -8.906 1 95.56 71 PRO B N 1
ATOM 1443 C CA . PRO B 1 71 ? 7.105 2.436 -8.523 1 95.56 71 PRO B CA 1
ATOM 1444 C C . PRO B 1 71 ? 6.312 1.909 -9.719 1 95.56 71 PRO B C 1
ATOM 1446 O O . PRO B 1 71 ? 6.656 2.191 -10.867 1 95.56 71 PRO B O 1
ATOM 1449 N N . PHE B 1 72 ? 5.301 1.162 -9.398 1 92.56 72 PHE B N 1
ATOM 1450 C CA . PHE B 1 72 ? 4.504 0.53 -10.445 1 92.56 72 PHE B CA 1
ATOM 1451 C C . PHE B 1 72 ? 3.631 1.559 -11.156 1 92.56 72 PHE B C 1
ATOM 1453 O O . PHE B 1 72 ? 3.264 1.371 -12.32 1 92.56 72 PHE B O 1
ATOM 1460 N N . VAL B 1 73 ? 3.291 2.574 -10.359 1 86.19 73 VAL B N 1
ATOM 1461 C CA . VAL B 1 73 ? 2.43 3.602 -10.938 1 86.19 73 VAL B CA 1
ATOM 1462 C C . VAL B 1 73 ? 3.254 4.535 -11.812 1 86.19 73 VAL B C 1
ATOM 1464 O O . VAL B 1 73 ? 4.305 5.027 -11.398 1 86.19 73 VAL B O 1
ATOM 1467 N N . GLU B 1 74 ? 2.834 4.641 -12.992 1 75.81 74 GLU B N 1
ATOM 1468 C CA . GLU B 1 74 ? 3.484 5.574 -13.906 1 75.81 74 GLU B CA 1
ATOM 1469 C C . GLU B 1 74 ? 3.15 7.02 -13.547 1 75.81 74 GLU B C 1
ATOM 1471 O O . GLU B 1 74 ? 3.93 7.93 -13.836 1 75.81 74 GLU B O 1
ATOM 1476 N N . GLY B 1 75 ? 2.08 7.23 -12.789 1 73.19 75 GLY B N 1
ATOM 1477 C CA . GLY B 1 75 ? 1.683 8.57 -12.398 1 73.19 75 GLY B CA 1
ATOM 1478 C C . GLY B 1 75 ? 2.482 9.117 -11.227 1 73.19 75 GLY B C 1
ATOM 1479 O O . GLY B 1 75 ? 3.555 8.602 -10.906 1 73.19 75 GLY B O 1
ATOM 1480 N N . LYS B 1 76 ? 1.977 10.266 -10.758 1 79.25 76 LYS B N 1
ATOM 1481 C CA . LYS B 1 76 ? 2.703 11.039 -9.75 1 79.25 76 LYS B CA 1
ATOM 1482 C C . LYS B 1 76 ? 2.287 10.625 -8.344 1 79.25 76 LYS B C 1
ATOM 1484 O O . LYS B 1 76 ? 2.906 11.039 -7.359 1 79.25 76 LYS B O 1
ATOM 1489 N N . GLU B 1 77 ? 1.293 9.766 -8.273 1 91.31 77 GLU B N 1
ATOM 1490 C CA . GLU B 1 77 ? 0.792 9.383 -6.953 1 91.31 77 GLU B CA 1
ATOM 1491 C C . GLU B 1 77 ? 1.347 8.031 -6.527 1 91.31 77 GLU B C 1
ATOM 1493 O O . GLU B 1 77 ? 1.13 7.02 -7.203 1 91.31 77 GLU B O 1
ATOM 1498 N N . VAL B 1 78 ? 2.113 7.957 -5.426 1 95.06 78 VAL B N 1
ATOM 1499 C CA . VAL B 1 78 ? 2.742 6.719 -4.973 1 95.06 78 VAL B CA 1
ATOM 1500 C C . VAL B 1 78 ? 2.473 6.52 -3.482 1 95.06 78 VAL B C 1
ATOM 1502 O O . VAL B 1 78 ? 2.385 7.488 -2.725 1 95.06 78 VAL B O 1
ATOM 1505 N N . VAL B 1 79 ? 2.314 5.273 -3.109 1 97.25 79 VAL B N 1
ATOM 1506 C CA . VAL B 1 79 ? 2.148 4.961 -1.694 1 97.25 79 VAL B CA 1
ATOM 1507 C C . VAL B 1 79 ? 3.428 5.301 -0.934 1 97.25 79 VAL B C 1
ATOM 1509 O O . VAL B 1 79 ? 4.516 4.855 -1.307 1 97.25 79 VAL B O 1
ATOM 1512 N N . SER B 1 80 ? 3.258 6.082 0.121 1 97.31 80 SER B N 1
ATOM 1513 C CA . SER B 1 80 ? 4.414 6.496 0.91 1 97.31 80 SER B CA 1
ATOM 1514 C C . SER B 1 80 ? 4.41 5.84 2.285 1 97.31 80 SER B C 1
ATOM 1516 O O . SER B 1 80 ? 5.383 5.953 3.035 1 97.31 80 SER B O 1
ATOM 1518 N N . GLY B 1 81 ? 3.355 5.148 2.664 1 98.38 81 GLY B N 1
ATOM 1519 C CA . GLY B 1 81 ? 3.172 4.445 3.924 1 98.38 81 GLY B CA 1
ATOM 1520 C C . GLY B 1 81 ? 1.753 3.949 4.129 1 98.38 81 GLY B C 1
ATOM 1521 O O . GLY B 1 81 ? 0.909 4.082 3.24 1 98.38 81 GLY B O 1
ATOM 1522 N N . TYR B 1 82 ? 1.624 3.314 5.254 1 98.88 82 TYR B N 1
ATOM 1523 C CA . TYR B 1 82 ? 0.282 2.836 5.562 1 98.88 82 TYR B CA 1
ATOM 1524 C C . TYR B 1 82 ? 0.113 2.621 7.062 1 98.88 82 TYR B C 1
ATOM 1526 O O . TYR B 1 82 ? 1.099 2.527 7.797 1 98.88 82 TYR B O 1
ATOM 1534 N N . ALA B 1 83 ? -1.106 2.535 7.477 1 98.94 83 ALA B N 1
ATOM 1535 C CA . ALA B 1 83 ? -1.497 2.195 8.844 1 98.94 83 ALA B CA 1
ATOM 1536 C C . ALA B 1 83 ? -2.727 1.294 8.852 1 98.94 83 ALA B C 1
ATOM 1538 O O . ALA B 1 83 ? -3.703 1.556 8.141 1 98.94 83 ALA B O 1
ATOM 1539 N N . GLU B 1 84 ? -2.6 0.244 9.609 1 98.88 84 GLU B N 1
ATOM 1540 C CA . GLU B 1 84 ? -3.768 -0.588 9.883 1 98.88 84 GLU B CA 1
ATOM 1541 C C . GLU B 1 84 ? -4.527 -0.087 11.109 1 98.88 84 GLU B C 1
ATOM 1543 O O . GLU B 1 84 ? -3.92 0.204 12.148 1 98.88 84 GLU B O 1
ATOM 1548 N N . ILE B 1 85 ? -5.852 -0.007 10.945 1 98.88 85 ILE B N 1
ATOM 1549 C CA . ILE B 1 85 ? -6.656 0.465 12.07 1 98.88 85 ILE B CA 1
ATOM 1550 C C . ILE B 1 85 ? -7.773 -0.536 12.359 1 98.88 85 ILE B C 1
ATOM 1552 O O . ILE B 1 85 ? -8.219 -1.253 11.461 1 98.88 85 ILE B O 1
ATOM 1556 N N . ASP B 1 86 ? -8.086 -0.695 13.594 1 98.75 86 ASP B N 1
ATOM 1557 C CA . ASP B 1 86 ? -9.242 -1.451 14.078 1 98.75 86 ASP B CA 1
ATOM 1558 C C . ASP B 1 86 ? -10.289 -0.523 14.688 1 98.75 86 ASP B C 1
ATOM 1560 O O . ASP B 1 86 ? -10.086 0.01 15.781 1 98.75 86 ASP B O 1
ATOM 1564 N N . VAL B 1 87 ? -11.43 -0.275 13.961 1 98.69 87 VAL B N 1
ATOM 1565 C CA . VAL B 1 87 ? -12.438 0.721 14.312 1 98.69 87 VAL B CA 1
ATOM 1566 C C . VAL B 1 87 ? -13.836 0.14 14.102 1 98.69 87 VAL B C 1
ATOM 1568 O O . VAL B 1 87 ? -13.977 -0.981 13.609 1 98.69 87 VAL B O 1
ATOM 1571 N N . ALA B 1 88 ? -14.836 0.871 14.477 1 98.38 88 ALA B N 1
ATOM 1572 C CA . ALA B 1 88 ? -16.203 0.343 14.508 1 98.38 88 ALA B CA 1
ATOM 1573 C C . ALA B 1 88 ? -16.75 0.182 13.094 1 98.38 88 ALA B C 1
ATOM 1575 O O . ALA B 1 88 ? -17.5 -0.759 12.812 1 98.38 88 ALA B O 1
ATOM 1576 N N . ASP B 1 89 ? -16.453 1.187 12.195 1 98.19 89 ASP B N 1
ATOM 1577 C CA . ASP B 1 89 ? -17.016 1.191 10.852 1 98.19 89 ASP B CA 1
ATOM 1578 C C . ASP B 1 89 ? -16.25 2.16 9.945 1 98.19 89 ASP B C 1
ATOM 1580 O O . ASP B 1 89 ? -15.266 2.762 10.367 1 98.19 89 ASP B O 1
ATOM 1584 N N . LEU B 1 90 ? -16.734 2.25 8.742 1 98.31 90 LEU B N 1
ATOM 1585 C CA . LEU B 1 90 ? -16.078 3.107 7.754 1 98.31 90 LEU B CA 1
ATOM 1586 C C . LEU B 1 90 ? -16.172 4.574 8.164 1 98.31 90 LEU B C 1
ATOM 1588 O O . LEU B 1 90 ? -15.258 5.352 7.91 1 98.31 90 LEU B O 1
ATOM 1592 N N . ASP B 1 91 ? -17.266 4.984 8.82 1 98.38 91 ASP B N 1
ATOM 1593 C CA . ASP B 1 91 ? -17.422 6.367 9.266 1 98.38 91 ASP B CA 1
ATOM 1594 C C . ASP B 1 91 ? -16.281 6.77 10.203 1 98.38 91 ASP B C 1
ATOM 1596 O O . ASP B 1 91 ? -15.727 7.863 10.078 1 98.38 91 ASP B O 1
ATOM 1600 N N . GLU B 1 92 ? -15.977 5.902 11.062 1 98.62 92 GLU B N 1
ATOM 1601 C CA . GLU B 1 92 ? -14.883 6.191 11.977 1 98.62 92 GLU B CA 1
ATOM 1602 C C . GLU B 1 92 ? -13.539 6.211 11.25 1 98.62 92 GLU B C 1
ATOM 1604 O O . GLU B 1 92 ? -12.688 7.059 11.531 1 98.62 92 GLU B O 1
ATOM 1609 N N . ALA B 1 93 ? -13.305 5.301 10.32 1 98.81 93 ALA B N 1
ATOM 1610 C CA . ALA B 1 93 ? -12.094 5.305 9.508 1 98.81 93 ALA B CA 1
ATOM 1611 C C . ALA B 1 93 ? -11.953 6.617 8.742 1 98.81 93 ALA B C 1
ATOM 1613 O O . ALA B 1 93 ? -10.852 7.18 8.656 1 98.81 93 ALA B O 1
ATOM 1614 N N . LEU B 1 94 ? -13.086 7.078 8.25 1 98.69 94 LEU B N 1
ATOM 1615 C CA . LEU B 1 94 ? -13.102 8.32 7.492 1 98.69 94 LEU B CA 1
ATOM 1616 C C . LEU B 1 94 ? -12.742 9.508 8.375 1 98.69 94 LEU B C 1
ATOM 1618 O O . LEU B 1 94 ? -12.008 10.406 7.953 1 98.69 94 LEU B O 1
ATOM 1622 N N . ARG B 1 95 ? -13.234 9.531 9.555 1 98.12 95 ARG B N 1
ATOM 1623 C CA . ARG B 1 95 ? -12.898 10.602 10.492 1 98.12 95 ARG B CA 1
ATOM 1624 C C . ARG B 1 95 ? -11.398 10.641 10.766 1 98.12 95 ARG B C 1
ATOM 1626 O O . ARG B 1 95 ? -10.789 11.711 10.766 1 98.12 95 ARG B O 1
ATOM 1633 N N . ILE B 1 96 ? -10.82 9.516 10.93 1 98.69 96 ILE B N 1
ATOM 1634 C CA . ILE B 1 96 ? -9.391 9.406 11.188 1 98.69 96 ILE B CA 1
ATOM 1635 C C . ILE B 1 96 ? -8.609 9.867 9.961 1 98.69 96 ILE B C 1
ATOM 1637 O O . ILE B 1 96 ? -7.703 10.695 10.07 1 98.69 96 ILE B O 1
ATOM 1641 N N . ALA B 1 97 ? -9 9.414 8.797 1 98.69 97 ALA B N 1
ATOM 1642 C CA . ALA B 1 97 ? -8.305 9.727 7.555 1 98.69 97 ALA B CA 1
ATOM 1643 C C . ALA B 1 97 ? -8.383 11.227 7.25 1 98.69 97 ALA B C 1
ATOM 1645 O O . ALA B 1 97 ? -7.41 11.82 6.777 1 98.69 97 ALA B O 1
ATOM 1646 N N . ARG B 1 98 ? -9.531 11.805 7.562 1 97.75 98 ARG B N 1
ATOM 1647 C CA . ARG B 1 98 ? -9.742 13.219 7.266 1 97.75 98 ARG B CA 1
ATOM 1648 C C . ARG B 1 98 ? -8.82 14.102 8.109 1 97.75 98 ARG B C 1
ATOM 1650 O O . ARG B 1 98 ? -8.531 15.242 7.738 1 97.75 98 ARG B O 1
ATOM 1657 N N . SER B 1 99 ? -8.383 13.594 9.172 1 97.19 99 SER B N 1
ATOM 1658 C CA . SER B 1 99 ? -7.555 14.383 10.07 1 97.19 99 SER B CA 1
ATOM 1659 C C . SER B 1 99 ? -6.07 14.219 9.758 1 97.19 99 SER B C 1
ATOM 1661 O O . SER B 1 99 ? -5.223 14.836 10.398 1 97.19 99 SER B O 1
ATOM 1663 N N . TRP B 1 100 ? -5.688 13.414 8.781 1 98.19 100 TRP B N 1
ATOM 1664 C CA . TRP B 1 100 ? -4.297 13.18 8.398 1 98.19 100 TRP B CA 1
ATOM 1665 C C . TRP B 1 100 ? -3.633 14.484 7.961 1 98.19 100 TRP B C 1
ATOM 1667 O O . TRP B 1 100 ? -4.164 15.203 7.109 1 98.19 100 TRP B O 1
ATOM 1677 N N . PRO B 1 101 ? -2.428 14.727 8.438 1 96.69 101 PRO B N 1
ATOM 1678 C CA . PRO B 1 101 ? -1.858 16.062 8.289 1 96.69 101 PRO B CA 1
ATOM 1679 C C . PRO B 1 101 ? -0.784 16.125 7.203 1 96.69 101 PRO B C 1
ATOM 1681 O O . PRO B 1 101 ? -0.074 17.141 7.09 1 96.69 101 PRO B O 1
ATOM 1684 N N . ALA B 1 102 ? -0.525 15.156 6.434 1 96.62 102 ALA B N 1
ATOM 1685 C CA . ALA B 1 102 ? 0.639 15.117 5.555 1 96.62 102 ALA B CA 1
ATOM 1686 C C . ALA B 1 102 ? 0.218 14.992 4.094 1 96.62 102 ALA B C 1
ATOM 1688 O O . ALA B 1 102 ? -0.465 15.875 3.561 1 96.62 102 ALA B O 1
ATOM 1689 N N . CYS B 1 103 ? 0.636 13.875 3.379 1 96.69 103 CYS B N 1
ATOM 1690 C CA . CYS B 1 103 ? 0.379 13.727 1.951 1 96.69 103 CYS B CA 1
ATOM 1691 C C . CYS B 1 103 ? -1.103 13.914 1.642 1 96.69 103 CYS B C 1
ATOM 1693 O O . CYS B 1 103 ? -1.953 13.68 2.502 1 96.69 103 CYS B O 1
ATOM 1695 N N . PRO B 1 104 ? -1.449 14.273 0.443 1 96.38 104 PRO B N 1
ATOM 1696 C CA . PRO B 1 104 ? -2.783 14.812 0.167 1 96.38 104 PRO B CA 1
ATOM 1697 C C . PRO B 1 104 ? -3.824 13.719 -0.065 1 96.38 104 PRO B C 1
ATOM 1699 O O . PRO B 1 104 ? -5.02 14.008 -0.164 1 96.38 104 PRO B O 1
ATOM 1702 N N . LEU B 1 105 ? -3.439 12.461 -0.213 1 96.62 105 LEU B N 1
ATOM 1703 C CA . LEU B 1 105 ? -4.387 11.406 -0.559 1 96.62 105 LEU B CA 1
ATOM 1704 C C . LEU B 1 105 ? -4.277 10.234 0.413 1 96.62 105 LEU B C 1
ATOM 1706 O O . LEU B 1 105 ? -3.172 9.812 0.761 1 96.62 105 LEU B O 1
ATOM 1710 N N . VAL B 1 106 ? -5.426 9.773 0.912 1 98.56 106 VAL B N 1
ATOM 1711 C CA . VAL B 1 106 ? -5.52 8.578 1.735 1 98.56 106 VAL B CA 1
ATOM 1712 C C . VAL B 1 106 ? -6.551 7.617 1.139 1 98.56 106 VAL B C 1
ATOM 1714 O O . VAL B 1 106 ? -7.711 7.988 0.945 1 98.56 106 VAL B O 1
ATOM 1717 N N . GLU B 1 107 ? -6.129 6.453 0.778 1 98.56 107 GLU B N 1
ATOM 1718 C CA . GLU B 1 107 ? -7.07 5.398 0.414 1 98.56 107 GLU B CA 1
ATOM 1719 C C . GLU B 1 107 ? -7.406 4.516 1.613 1 98.56 107 GLU B C 1
ATOM 1721 O O . GLU B 1 107 ? -6.508 4.066 2.328 1 98.56 107 GLU B O 1
ATOM 1726 N N . ILE B 1 108 ? -8.688 4.309 1.862 1 98.94 108 ILE B N 1
ATOM 1727 C CA . ILE B 1 108 ? -9.18 3.408 2.896 1 98.94 108 ILE B CA 1
ATOM 1728 C C . ILE B 1 108 ? -9.648 2.1 2.262 1 98.94 108 ILE B C 1
ATOM 1730 O O . ILE B 1 108 ? -10.469 2.107 1.34 1 98.94 108 ILE B O 1
ATOM 1734 N N . ARG B 1 109 ? -9.156 0.977 2.691 1 98.81 109 ARG B N 1
ATOM 1735 C CA . ARG B 1 109 ? -9.508 -0.344 2.184 1 98.81 109 ARG B CA 1
ATOM 1736 C C . ARG B 1 109 ? -9.773 -1.317 3.326 1 98.81 109 ARG B C 1
ATOM 1738 O O . ARG B 1 109 ? -8.969 -1.438 4.246 1 98.81 109 ARG B O 1
ATOM 1745 N N . PRO B 1 110 ? -10.938 -1.975 3.305 1 98.75 110 PRO B N 1
ATOM 1746 C CA . PRO B 1 110 ? -11.102 -3.037 4.301 1 98.75 110 PRO B CA 1
ATOM 1747 C C . PRO B 1 110 ? -10.078 -4.16 4.137 1 98.75 110 PRO B C 1
ATOM 1749 O O . PRO B 1 110 ? -9.719 -4.52 3.014 1 98.75 110 PRO B O 1
ATOM 1752 N N . ILE B 1 111 ? -9.539 -4.68 5.254 1 98.69 111 ILE B N 1
ATOM 1753 C CA . ILE B 1 111 ? -8.617 -5.812 5.266 1 98.69 111 ILE B CA 1
ATOM 1754 C C . ILE B 1 111 ? -9.406 -7.117 5.32 1 98.69 111 ILE B C 1
ATOM 1756 O O . ILE B 1 111 ? -10.352 -7.25 6.102 1 98.69 111 ILE B O 1
ATOM 1760 N N . ALA B 1 112 ? -8.961 -8.07 4.41 1 94.19 112 ALA B N 1
ATOM 1761 C CA . ALA B 1 112 ? -9.648 -9.359 4.344 1 94.19 112 ALA B CA 1
ATOM 1762 C C . ALA B 1 112 ? -9.297 -10.234 5.539 1 94.19 112 ALA B C 1
ATOM 1764 O O . ALA B 1 112 ? -8.125 -10.32 5.922 1 94.19 112 ALA B O 1
ATOM 1765 N N . SER B 1 113 ? -10.023 -10.359 6.73 1 77.19 113 SER B N 1
ATOM 1766 C CA . SER B 1 113 ? -9.828 -11.156 7.934 1 77.19 113 SER B CA 1
ATOM 1767 C C . SER B 1 113 ? -10.047 -12.641 7.66 1 77.19 113 SER B C 1
ATOM 1769 O O . SER B 1 113 ? -10.828 -13.008 6.785 1 77.19 113 SER B O 1
#